Protein 2HJM (pdb70)

Nearest PDB structures (foldseek):
  2hjm-assembly1_A  TM=1.011E+00  e=1.562E-11  Pyrococcus furiosus
  2hjm-assembly1_A  TM=1.001E+00  e=8.379E-10  Pyrococcus furiosus
  3f7c-assembly1_A-2  TM=5.769E-01  e=4.003E+00  Marinobacter nauticus VT8
  2hjm-assembly1_A  TM=1.002E+00  e=2.440E-10  Pyrococcus furiosus
  2hjm-assembly1_A  TM=9.960E-01  e=2.999E-10  Pyrococcus furiosus

B-factor: mean 62.64, std 12.02, range [36.22, 108.49]

Solvent-accessible surface area: 16186 Å² total

CATH classification: 1.20.120.460

Structure (mmCIF, N/CA/C/O backbone):
data_2HJM
#
_entry.id   2HJM
#
_cell.length_a   62.680
_cell.length_b   64.240
_cell.length_c   111.650
_cell.angle_alpha   90.00
_cell.angle_beta   90.00
_cell.angle_gamma   90.00
#
_symmetry.space_group_name_H-M   'P 21 21 21'
#
loop_
_entity.id
_entity.type
_entity.pdbx_description
1 polymer 'Hypothetical protein PF1176'
2 water water
#
loop_
_atom_site.group_PDB
_atom_site.id
_atom_site.type_symbol
_atom_site.label_atom_id
_atom_site.label_alt_id
_atom_site.label_comp_id
_atom_site.label_asym_id
_atom_site.label_entity_id
_atom_site.label_seq_id
_atom_site.pdbx_PDB_ins_code
_atom_site.Cartn_x
_atom_site.Cartn_y
_atom_site.Cartn_z
_atom_site.occupancy
_atom_site.B_iso_or_equiv
_atom_site.auth_seq_id
_atom_site.auth_comp_id
_atom_site.auth_asym_id
_atom_site.auth_atom_id
_atom_site.pdbx_PDB_model_num
ATOM 1 N N . HIS A 1 1 ? 5.295 -10.988 -42.311 1.00 85.16 -5 HIS A N 1
ATOM 2 C CA . HIS A 1 1 ? 5.682 -11.341 -40.909 1.00 85.92 -5 HIS A CA 1
ATOM 3 C C . HIS A 1 1 ? 6.039 -10.106 -40.072 1.00 85.98 -5 HIS A C 1
ATOM 4 O O . HIS A 1 1 ? 6.216 -9.000 -40.606 1.00 86.94 -5 HIS A O 1
ATOM 6 N N . HIS A 1 2 ? 6.147 -10.309 -38.758 1.00 84.71 -4 HIS A N 1
ATOM 7 C CA . HIS A 1 2 ? 6.482 -9.244 -37.810 1.00 82.76 -4 HIS A CA 1
ATOM 8 C C . HIS A 1 2 ? 7.015 -9.851 -36.507 1.00 80.24 -4 HIS A C 1
ATOM 9 O O . HIS A 1 2 ? 6.469 -9.614 -35.426 1.00 80.05 -4 HIS A O 1
ATOM 16 N N . HIS A 1 3 ? 8.091 -10.626 -36.623 1.00 77.04 -3 HIS A N 1
ATOM 17 C CA . HIS A 1 3 ? 8.702 -11.302 -35.483 1.00 74.03 -3 HIS A CA 1
ATOM 18 C C . HIS A 1 3 ? 9.432 -10.426 -34.489 1.00 71.41 -3 HIS A C 1
ATOM 19 O O . HIS A 1 3 ? 10.119 -9.478 -34.858 1.00 71.04 -3 HIS A O 1
ATOM 26 N N . HIS A 1 4 ? 9.294 -10.782 -33.218 1.00 69.27 -2 HIS A N 1
ATOM 27 C CA . HIS A 1 4 ? 9.951 -10.077 -32.129 1.00 66.81 -2 HIS A CA 1
ATOM 28 C C . HIS A 1 4 ? 11.214 -10.823 -31.757 1.00 63.81 -2 HIS A C 1
ATOM 29 O O . HIS A 1 4 ? 11.298 -12.037 -31.949 1.00 62.32 -2 HIS A O 1
ATOM 36 N N . HIS A 1 5 ? 12.179 -10.102 -31.192 1.00 61.18 -1 HIS A N 1
ATOM 37 C CA . HIS A 1 5 ? 13.449 -10.706 -30.823 1.00 58.12 -1 HIS A CA 1
ATOM 38 C C . HIS A 1 5 ? 14.050 -10.288 -29.482 1.00 56.65 -1 HIS A C 1
ATOM 39 O O . HIS A 1 5 ? 13.733 -9.233 -28.941 1.00 56.89 -1 HIS A O 1
ATOM 46 N N . HIS A 1 6 ? 14.913 -11.146 -28.950 1.00 55.26 0 HIS A N 1
ATOM 47 C CA . HIS A 1 6 ? 15.589 -10.870 -27.697 1.00 54.45 0 HIS A CA 1
ATOM 48 C C . HIS A 1 6 ? 14.752 -10.338 -26.554 1.00 54.86 0 HIS A C 1
ATOM 49 O O . HIS A 1 6 ? 13.677 -10.851 -26.270 1.00 54.75 0 HIS A O 1
ATOM 55 N N . ASP A 1 8 ? 13.004 -7.776 -26.327 1.00 57.96 2 ASP A N 1
ATOM 56 C CA . ASP A 1 8 ? 11.722 -7.277 -26.785 1.00 59.90 2 ASP A CA 1
ATOM 57 C C . ASP A 1 8 ? 10.682 -8.400 -26.771 1.00 60.23 2 ASP A C 1
ATOM 58 O O . ASP A 1 8 ? 9.590 -8.238 -26.208 1.00 60.40 2 ASP A O 1
ATOM 63 N N . LEU A 1 9 ? 11.026 -9.535 -27.383 1.00 59.23 3 LEU A N 1
ATOM 64 C CA . LEU A 1 9 ? 10.141 -10.695 -27.419 1.00 57.08 3 LEU A CA 1
ATOM 65 C C . LEU A 1 9 ? 9.866 -11.140 -25.990 1.00 56.72 3 LEU A C 1
ATOM 66 O O . LEU A 1 9 ? 8.747 -11.505 -25.657 1.00 57.01 3 LEU A O 1
ATOM 71 N N . VAL A 1 10 ? 10.893 -11.126 -25.147 1.00 56.25 4 VAL A N 1
ATOM 72 C CA . VAL A 1 10 ? 10.711 -11.503 -23.751 1.00 56.36 4 VAL A CA 1
ATOM 73 C C . VAL A 1 10 ? 9.638 -10.568 -23.241 1.00 58.85 4 VAL A C 1
ATOM 74 O O . VAL A 1 10 ? 8.614 -10.991 -22.704 1.00 58.78 4 VAL A O 1
ATOM 78 N N . GLU A 1 11 ? 9.885 -9.280 -23.444 1.00 61.22 5 GLU A N 1
ATOM 79 C CA . GLU A 1 11 ? 8.972 -8.255 -22.987 1.00 62.97 5 GLU A CA 1
ATOM 80 C C . GLU A 1 11 ? 7.555 -8.496 -23.475 1.00 62.44 5 GLU A C 1
ATOM 81 O O . GLU A 1 11 ? 6.607 -8.335 -22.718 1.00 62.63 5 GLU A O 1
ATOM 87 N N . LYS A 1 12 ? 7.398 -8.895 -24.728 1.00 62.20 6 LYS A N 1
ATOM 88 C CA . LYS A 1 12 ? 6.060 -9.168 -25.215 1.00 63.14 6 LYS A CA 1
ATOM 89 C C . LYS A 1 12 ? 5.436 -10.244 -24.342 1.00 62.76 6 LYS A C 1
ATOM 90 O O . LYS A 1 12 ? 4.396 -10.029 -23.735 1.00 62.76 6 LYS A O 1
ATOM 96 N N . VAL A 1 13 ? 6.091 -11.394 -24.251 1.00 63.40 7 VAL A N 1
ATOM 97 C CA . VAL A 1 13 ? 5.567 -12.494 -23.454 1.00 63.78 7 VAL A CA 1
ATOM 98 C C . VAL A 1 13 ? 5.097 -12.052 -22.078 1.00 64.11 7 VAL A C 1
ATOM 99 O O . VAL A 1 13 ? 3.999 -12.404 -21.668 1.00 64.43 7 VAL A O 1
ATOM 103 N N . LYS A 1 14 ? 5.905 -11.281 -21.361 1.00 64.79 8 LYS A N 1
ATOM 104 C CA . LYS A 1 14 ? 5.483 -10.823 -20.038 1.00 65.61 8 LYS A CA 1
ATOM 105 C C . LYS A 1 14 ? 4.181 -10.047 -20.171 1.00 66.20 8 LYS A C 1
ATOM 106 O O . LYS A 1 14 ? 3.226 -10.272 -19.427 1.00 66.10 8 LYS A O 1
ATOM 112 N N . GLU A 1 15 ? 4.146 -9.127 -21.125 1.00 66.20 9 GLU A N 1
ATOM 113 C CA . GLU A 1 15 ? 2.953 -8.338 -21.337 1.00 67.01 9 GLU A CA 1
ATOM 114 C C . GLU A 1 15 ? 1.770 -9.277 -21.473 1.00 66.21 9 GLU A C 1
ATOM 115 O O . GLU A 1 15 ? 0.835 -9.213 -20.686 1.00 65.67 9 GLU A O 1
ATOM 121 N N . LEU A 1 16 ? 1.822 -10.160 -22.463 1.00 65.95 10 LEU A N 1
ATOM 122 C CA . LEU A 1 16 ? 0.736 -11.109 -22.693 1.00 66.73 10 LEU A CA 1
ATOM 123 C C . LEU A 1 16 ? 0.238 -11.766 -21.403 1.00 67.15 10 LEU A C 1
ATOM 124 O O . LEU A 1 16 ? -0.964 -11.985 -21.235 1.00 65.79 10 LEU A O 1
ATOM 129 N N . CYS A 1 17 ? 1.166 -12.084 -20.503 1.00 67.92 11 CYS A N 1
ATOM 130 C CA . CYS A 1 17 ? 0.819 -12.709 -19.229 1.00 68.85 11 CYS A CA 1
ATOM 131 C C . CYS A 1 17 ? -0.063 -11.769 -18.428 1.00 69.45 11 CYS A C 1
ATOM 132 O O . CYS A 1 17 ? -0.967 -12.204 -17.716 1.00 70.08 11 CYS A O 1
ATOM 135 N N . LEU A 1 18 ? 0.212 -10.474 -18.544 1.00 69.46 12 LEU A N 1
ATOM 136 C CA . LEU A 1 18 ? -0.574 -9.469 -17.847 1.00 68.64 12 LEU A CA 1
ATOM 137 C C . LEU A 1 18 ? -1.956 -9.431 -18.475 1.00 69.03 12 LEU A C 1
ATOM 138 O O . LEU A 1 18 ? -2.965 -9.504 -17.777 1.00 68.42 12 LEU A O 1
ATOM 143 N N . GLU A 1 19 ? -1.991 -9.324 -19.800 1.00 69.59 13 GLU A N 1
ATOM 144 C CA . GLU A 1 19 ? -3.249 -9.291 -20.535 1.00 70.40 13 GLU A CA 1
ATOM 145 C C . GLU A 1 19 ? -4.080 -10.544 -20.237 1.00 71.28 13 GLU A C 1
ATOM 146 O O . GLU A 1 19 ? -5.207 -10.677 -20.717 1.00 72.39 13 GLU A O 1
ATOM 148 N N . LEU A 1 20 ? -3.523 -11.462 -19.449 1.00 71.07 14 LEU A N 1
ATOM 149 C CA . LEU A 1 20 ? -4.226 -12.690 -19.093 1.00 70.61 14 LEU A CA 1
ATOM 150 C C . LEU A 1 20 ? -4.463 -12.821 -17.593 1.00 70.89 14 LEU A C 1
ATOM 151 O O . LEU A 1 20 ? -4.995 -13.835 -17.133 1.00 71.29 14 LEU A O 1
ATOM 156 N N . GLU A 1 21 ? -4.064 -11.799 -16.840 1.00 70.60 15 GLU A N 1
ATOM 157 C CA . GLU A 1 21 ? -4.212 -11.783 -15.386 1.00 70.35 15 GLU A CA 1
ATOM 158 C C . GLU A 1 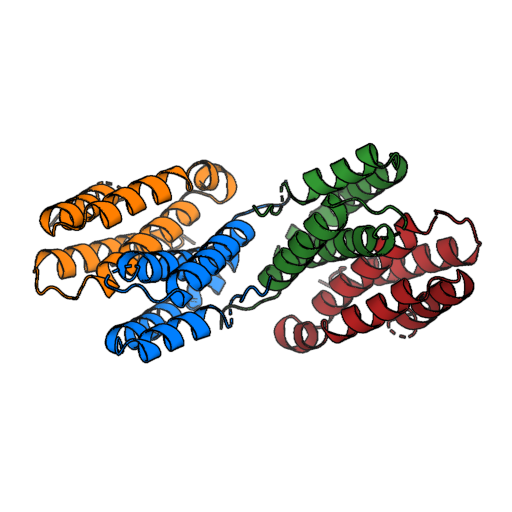21 ? -3.031 -12.480 -14.739 1.00 70.19 15 GLU A C 1
ATOM 159 O O . GLU A 1 21 ? -2.666 -12.165 -13.614 1.00 71.60 15 GLU A O 1
ATOM 161 N N . GLU A 1 22 ? -2.435 -13.424 -15.459 1.00 70.28 16 GLU A N 1
ATOM 162 C CA . GLU A 1 22 ? -1.282 -14.166 -14.957 1.00 69.78 16 GLU A CA 1
ATOM 163 C C . GLU A 1 22 ? -0.159 -13.198 -14.661 1.00 69.23 16 GLU A C 1
ATOM 164 O O . GLU A 1 22 ? 0.595 -12.817 -15.557 1.00 68.73 16 GLU A O 1
ATOM 170 N N . GLU A 1 23 ? -0.063 -12.815 -13.389 1.00 69.53 17 GLU A N 1
ATOM 171 C CA . GLU A 1 23 ? 0.935 -11.868 -12.909 1.00 68.88 17 GLU A CA 1
ATOM 172 C C . GLU A 1 23 ? 2.164 -12.546 -12.313 1.00 68.50 17 GLU A C 1
ATOM 173 O O . GLU A 1 23 ? 3.303 -12.251 -12.702 1.00 68.35 17 GLU A O 1
ATOM 175 N N . ASN A 1 24 ? 1.934 -13.444 -11.360 1.00 67.80 18 ASN A N 1
ATOM 176 C CA . ASN A 1 24 ? 3.037 -14.145 -10.722 1.00 67.22 18 ASN A CA 1
ATOM 177 C C . ASN A 1 24 ? 3.899 -14.809 -11.803 1.00 66.58 18 ASN A C 1
ATOM 178 O O . ASN A 1 24 ? 5.098 -15.042 -11.615 1.00 66.54 18 ASN A O 1
ATOM 180 N N . LEU A 1 25 ? 3.272 -15.090 -12.941 1.00 65.33 19 LEU A N 1
ATOM 181 C CA . LEU A 1 25 ? 3.948 -15.715 -14.067 1.00 64.02 19 LEU A CA 1
ATOM 182 C C . LEU A 1 25 ? 4.864 -14.698 -14.720 1.00 63.99 19 LEU A C 1
ATOM 183 O O . LEU A 1 25 ? 6.036 -14.977 -14.980 1.00 63.87 19 LEU A O 1
ATOM 188 N N . ALA A 1 26 ? 4.313 -13.518 -14.989 1.00 63.81 20 ALA A N 1
ATOM 189 C CA . ALA A 1 26 ? 5.067 -12.427 -15.591 1.00 62.99 20 ALA A CA 1
ATOM 190 C C . ALA A 1 26 ? 6.175 -12.058 -14.612 1.00 63.01 20 ALA A C 1
ATOM 191 O O . ALA A 1 26 ? 7.285 -11.708 -15.014 1.00 63.30 20 ALA A O 1
ATOM 193 N N . LYS A 1 27 ? 5.868 -12.152 -13.321 1.00 62.64 21 LYS A N 1
ATOM 194 C CA . LYS A 1 27 ? 6.847 -11.851 -12.280 1.00 63.04 21 LYS A CA 1
ATOM 195 C C . LYS A 1 27 ? 7.942 -12.926 -12.281 1.00 62.46 21 LYS A C 1
ATOM 196 O O . LYS A 1 27 ? 9.114 -12.632 -12.031 1.00 62.11 21 LYS A O 1
ATOM 198 N N . ALA A 1 28 ? 7.536 -14.167 -12.567 1.00 61.78 22 ALA A N 1
ATOM 199 C CA . ALA A 1 28 ? 8.433 -15.326 -12.628 1.00 60.66 22 ALA A CA 1
ATOM 200 C C . ALA A 1 28 ? 9.468 -15.180 -13.745 1.00 60.24 22 ALA A C 1
ATOM 201 O O . ALA A 1 28 ? 10.652 -15.468 -13.550 1.00 59.54 22 ALA A O 1
ATOM 203 N N . ILE A 1 29 ? 9.016 -14.747 -14.919 1.00 58.85 23 ILE A N 1
ATOM 204 C CA . ILE A 1 29 ? 9.924 -14.538 -16.039 1.00 57.66 23 ILE A CA 1
ATOM 205 C C . ILE A 1 29 ? 11.074 -13.642 -15.592 1.00 57.27 23 ILE A C 1
ATOM 206 O O . ILE A 1 29 ? 12.239 -14.023 -15.681 1.00 56.82 23 ILE A O 1
ATOM 211 N N . GLU A 1 30 ? 10.742 -12.451 -15.105 1.00 57.79 24 GLU A N 1
ATOM 212 C CA . GLU A 1 30 ? 11.767 -11.518 -14.647 1.00 58.62 24 GLU A CA 1
ATOM 213 C C . GLU A 1 30 ? 12.715 -12.252 -13.710 1.00 57.47 24 GLU A C 1
ATOM 214 O O . GLU A 1 30 ? 13.941 -12.194 -13.872 1.00 55.82 24 GLU A O 1
ATOM 220 N N . ARG A 1 31 ? 12.146 -12.960 -12.739 1.00 55.99 25 ARG A N 1
ATOM 221 C CA . ARG A 1 31 ? 12.978 -13.701 -11.809 1.00 56.23 25 ARG A CA 1
ATOM 222 C C . ARG A 1 31 ? 13.917 -14.593 -12.626 1.00 56.62 25 ARG A C 1
ATOM 223 O O . ARG A 1 31 ? 15.111 -14.648 -12.353 1.00 57.24 25 ARG A O 1
ATOM 225 N N . PHE A 1 32 ? 13.389 -15.262 -13.650 1.00 56.08 26 PHE A N 1
ATOM 226 C CA . PHE A 1 32 ? 14.210 -16.140 -14.475 1.00 55.41 26 PHE A CA 1
ATOM 227 C C . PHE A 1 32 ? 15.272 -15.388 -15.305 1.00 55.92 26 PHE A C 1
ATOM 228 O O . PHE A 1 32 ? 16.463 -15.714 -15.248 1.00 54.35 26 PHE A O 1
ATOM 236 N N . ILE A 1 33 ? 14.856 -14.385 -16.072 1.00 57.39 27 ILE A N 1
ATOM 237 C CA . ILE A 1 33 ? 15.823 -13.657 -16.886 1.00 59.60 27 ILE A CA 1
ATOM 238 C C . ILE A 1 33 ? 16.947 -13.078 -16.019 1.00 61.35 27 ILE A C 1
ATOM 239 O O . ILE A 1 33 ? 18.107 -13.083 -16.420 1.00 61.75 27 ILE A O 1
ATOM 241 N N . THR A 1 34 ? 16.608 -12.598 -14.824 1.00 63.18 28 THR A N 1
ATOM 242 C CA . THR A 1 34 ? 17.613 -12.033 -13.923 1.00 63.59 28 THR A CA 1
ATOM 243 C C . THR A 1 34 ? 18.592 -13.101 -13.433 1.00 64.15 28 THR A C 1
ATOM 244 O O . THR A 1 34 ? 19.798 -12.990 -13.645 1.00 65.06 28 THR A O 1
ATOM 246 N N . LEU A 1 35 ? 18.083 -14.144 -12.791 1.00 64.71 29 LEU A N 1
ATOM 247 C CA . LEU A 1 35 ? 18.957 -15.198 -12.283 1.00 65.41 29 LEU A CA 1
ATOM 248 C C . LEU A 1 35 ? 19.690 -15.970 -13.381 1.00 65.77 29 LEU A C 1
ATOM 249 O O . LEU A 1 35 ? 20.119 -17.096 -13.160 1.00 67.73 29 LEU A O 1
ATOM 251 N N . THR A 1 36 ? 19.842 -15.371 -14.558 1.00 66.09 30 THR A N 1
ATOM 252 C CA . THR A 1 36 ? 20.514 -16.039 -15.670 1.00 66.07 30 THR A CA 1
ATOM 253 C C . THR A 1 36 ? 21.307 -15.049 -16.512 1.00 67.58 30 THR A C 1
ATOM 254 O O . THR A 1 36 ? 21.486 -15.250 -17.710 1.00 68.28 30 THR A O 1
ATOM 256 N N . HIS A 1 37 ? 21.791 -13.985 -15.876 1.00 69.44 31 HIS A N 1
ATOM 257 C CA . HIS A 1 37 ? 22.537 -12.935 -16.571 1.00 70.78 31 HIS A CA 1
ATOM 258 C C . HIS A 1 37 ? 23.998 -13.274 -16.862 1.00 71.70 31 HIS A C 1
ATOM 259 O O . HIS A 1 37 ? 24.507 -12.977 -17.954 1.00 72.41 31 HIS A O 1
ATOM 261 N N . GLY A 1 38 ? 24.669 -13.886 -15.889 1.00 71.76 32 GLY A N 1
ATOM 262 C CA . GLY A 1 38 ? 26.068 -14.250 -16.063 1.00 70.64 32 GLY A CA 1
ATOM 263 C C . GLY A 1 38 ? 26.323 -15.296 -17.136 1.00 70.06 32 GLY A C 1
ATOM 264 O O . GLY A 1 38 ? 27.388 -15.293 -17.748 1.00 70.55 32 GLY A O 1
ATOM 265 N N . ILE A 1 39 ? 25.348 -16.179 -17.361 1.00 68.71 33 ILE A N 1
ATOM 266 C CA . ILE A 1 39 ? 25.453 -17.245 -18.357 1.00 67.19 33 ILE A CA 1
ATOM 267 C C . ILE A 1 39 ? 26.107 -16.742 -19.636 1.00 65.67 33 ILE A C 1
ATOM 268 O O . ILE A 1 39 ? 27.019 -17.369 -20.177 1.00 64.43 33 ILE A O 1
ATOM 270 N N . GLU A 1 40 ? 25.629 -15.597 -20.101 1.00 64.70 34 GLU A N 1
ATOM 271 C CA . GLU A 1 40 ? 26.124 -14.968 -21.316 1.00 64.53 34 GLU A CA 1
ATOM 272 C C . GLU A 1 40 ? 27.632 -14.795 -21.235 1.00 63.44 34 GLU A C 1
ATOM 273 O O . GLU A 1 40 ? 28.369 -15.057 -22.193 1.00 61.23 34 GLU A O 1
ATOM 279 N N . LYS A 1 41 ? 28.072 -14.349 -20.064 1.00 63.16 35 LYS A N 1
ATOM 280 C CA . LYS A 1 41 ? 29.480 -14.113 -19.788 1.00 62.81 35 LYS A CA 1
ATOM 281 C C . LYS A 1 41 ? 30.293 -15.386 -20.014 1.00 62.41 35 LYS A C 1
ATOM 282 O O . LYS A 1 41 ? 31.257 -15.397 -20.787 1.00 62.38 35 LYS A O 1
ATOM 284 N N . THR A 1 42 ? 29.867 -16.460 -19.355 1.00 61.23 36 THR A N 1
ATOM 285 C CA . THR A 1 42 ? 30.529 -17.753 -19.416 1.00 59.47 36 THR A CA 1
ATOM 286 C C . THR A 1 42 ? 30.272 -18.682 -20.588 1.00 58.41 36 THR A C 1
ATOM 287 O O . THR A 1 42 ? 31.189 -19.359 -21.024 1.00 59.06 36 THR A O 1
ATOM 291 N N . ARG A 1 43 ? 29.041 -18.740 -21.092 1.00 57.39 37 ARG A N 1
ATOM 292 C CA . ARG A 1 43 ? 28.734 -19.646 -22.205 1.00 56.18 37 ARG A CA 1
ATOM 293 C C . ARG A 1 43 ? 28.426 -18.927 -23.501 1.00 55.95 37 ARG A C 1
ATOM 294 O O . ARG A 1 43 ? 28.354 -19.549 -24.567 1.00 55.69 37 ARG A O 1
ATOM 302 N N . GLY A 1 44 ? 28.205 -17.622 -23.407 1.00 54.94 38 GLY A N 1
ATOM 303 C CA . GLY A 1 44 ? 27.884 -16.872 -24.598 1.00 52.35 38 GLY A CA 1
ATOM 304 C C . GLY A 1 44 ? 26.410 -16.525 -24.741 1.00 51.50 38 GLY A C 1
ATOM 305 O O . GLY A 1 44 ? 25.559 -16.832 -23.899 1.00 49.81 38 GLY A O 1
ATOM 306 N N . GLU A 1 45 ? 26.130 -15.890 -25.867 1.00 50.66 39 GLU A N 1
ATOM 307 C CA . GLU A 1 45 ? 24.815 -15.409 -26.229 1.00 49.46 39 GLU A CA 1
ATOM 308 C C . GLU A 1 45 ? 23.815 -16.509 -26.627 1.00 48.44 39 GLU A C 1
ATOM 309 O O . GLU A 1 45 ? 22.708 -16.580 -26.067 1.00 48.17 39 GLU A O 1
ATOM 315 N N . ALA A 1 46 ? 24.196 -17.356 -27.588 1.00 45.87 40 ALA A N 1
ATOM 316 C CA . ALA A 1 46 ? 23.312 -18.426 -28.055 1.00 44.05 40 ALA A CA 1
ATOM 317 C C . ALA A 1 46 ? 22.792 -19.248 -26.885 1.00 43.65 40 ALA A C 1
ATOM 318 O O . ALA A 1 46 ? 21.596 -19.476 -26.759 1.00 44.43 40 ALA A O 1
ATOM 320 N N . PHE A 1 47 ? 23.708 -19.681 -26.032 1.00 42.87 41 PHE A N 1
ATOM 321 C CA . PHE A 1 47 ? 23.390 -20.456 -24.842 1.00 40.69 41 PHE A CA 1
ATOM 322 C C . PHE A 1 47 ? 22.424 -19.679 -23.937 1.00 39.65 41 PHE A C 1
ATOM 323 O O . PHE A 1 47 ? 21.440 -20.220 -23.438 1.00 38.06 41 PHE A O 1
ATOM 331 N N . ALA A 1 48 ? 22.717 -18.402 -23.727 1.00 39.11 42 ALA A N 1
ATOM 332 C CA . ALA A 1 48 ? 21.875 -17.567 -22.885 1.00 38.58 42 ALA A CA 1
ATOM 333 C C . ALA A 1 48 ? 20.484 -17.484 -23.500 1.00 38.67 42 ALA A C 1
ATOM 334 O O . ALA A 1 48 ? 19.467 -17.667 -22.816 1.00 38.15 42 ALA A O 1
ATOM 336 N N . LYS A 1 49 ? 20.449 -17.224 -24.802 1.00 38.42 43 LYS A N 1
ATOM 337 C CA . LYS A 1 49 ? 19.194 -17.118 -25.512 1.00 39.12 43 LYS A CA 1
ATOM 338 C C . LYS A 1 49 ? 18.424 -18.438 -25.578 1.00 40.64 43 LYS A C 1
ATOM 339 O O . LYS A 1 49 ? 17.194 -18.445 -25.531 1.00 41.50 43 LYS A O 1
ATOM 345 N N . ALA A 1 50 ? 19.148 -19.548 -25.683 1.00 40.54 44 ALA A N 1
ATOM 346 C CA . ALA A 1 50 ? 18.535 -20.866 -25.766 1.00 40.38 44 ALA A CA 1
ATOM 347 C C . ALA A 1 50 ? 17.869 -21.253 -24.469 1.00 41.28 44 ALA A C 1
ATOM 348 O O . ALA A 1 50 ? 16.905 -22.016 -24.467 1.00 41.75 44 ALA A O 1
ATOM 350 N N . SER A 1 51 ? 18.378 -20.740 -23.358 1.00 42.21 45 SER A N 1
ATOM 351 C CA . SER A 1 51 ? 17.771 -21.051 -22.072 1.00 44.38 45 SER A CA 1
ATOM 352 C C . SER A 1 51 ? 16.513 -20.203 -21.868 1.00 45.25 45 SER A C 1
ATOM 353 O O . SER A 1 51 ? 15.445 -20.717 -21.537 1.00 45.81 45 SER A O 1
ATOM 356 N N . ILE A 1 52 ? 16.632 -18.903 -22.082 1.00 45.02 46 ILE A N 1
ATOM 357 C CA . ILE A 1 52 ? 15.487 -18.033 -21.904 1.00 45.84 46 ILE A CA 1
ATOM 358 C C . ILE A 1 52 ? 14.367 -18.383 -22.877 1.00 45.88 46 ILE A C 1
ATOM 359 O O . ILE A 1 52 ? 13.212 -18.512 -22.470 1.00 46.11 46 ILE A O 1
ATOM 364 N N . TYR A 1 53 ? 14.707 -18.532 -24.159 1.00 45.79 47 TYR A N 1
ATOM 365 C CA . TYR A 1 53 ? 13.716 -18.844 -25.191 1.00 44.86 47 TYR A CA 1
ATOM 366 C C . TYR A 1 53 ? 13.030 -20.166 -24.931 1.00 45.31 47 TYR A C 1
ATOM 367 O O . TYR A 1 53 ? 11.811 -20.267 -25.057 1.00 45.32 47 TYR A O 1
ATOM 376 N N . GLY A 1 54 ? 13.810 -21.184 -24.575 1.00 44.32 48 GLY A N 1
ATOM 377 C CA . GLY A 1 54 ? 13.213 -22.474 -24.295 1.00 42.78 48 GLY A CA 1
ATOM 378 C C . GLY A 1 54 ? 12.227 -22.308 -23.157 1.00 41.91 48 GLY A C 1
ATOM 379 O O . GLY A 1 54 ? 11.140 -22.895 -23.145 1.00 41.04 48 GLY A O 1
ATOM 380 N N . PHE A 1 55 ? 12.633 -21.484 -22.197 1.00 40.99 49 PHE A N 1
ATOM 381 C CA . PHE A 1 55 ? 11.845 -21.174 -21.020 1.00 40.21 49 PHE A CA 1
ATOM 382 C C . PHE A 1 55 ? 10.529 -20.500 -21.420 1.00 40.37 49 PHE A C 1
ATOM 383 O O . PHE A 1 55 ? 9.464 -20.825 -20.894 1.00 39.51 49 PHE A O 1
ATOM 391 N N . LEU A 1 56 ? 10.596 -19.566 -22.356 1.00 40.55 50 LEU A N 1
ATOM 392 C CA . LEU A 1 56 ? 9.392 -18.893 -22.793 1.00 41.76 50 LEU A CA 1
ATOM 393 C C . LEU A 1 56 ? 8.490 -19.881 -23.517 1.00 43.54 50 LEU A C 1
ATOM 394 O O . LEU A 1 56 ? 7.266 -19.797 -23.412 1.00 43.92 50 LEU A O 1
ATOM 399 N N . GLU A 1 57 ? 9.089 -20.806 -24.267 1.00 46.06 51 GLU A N 1
ATOM 400 C CA . GLU 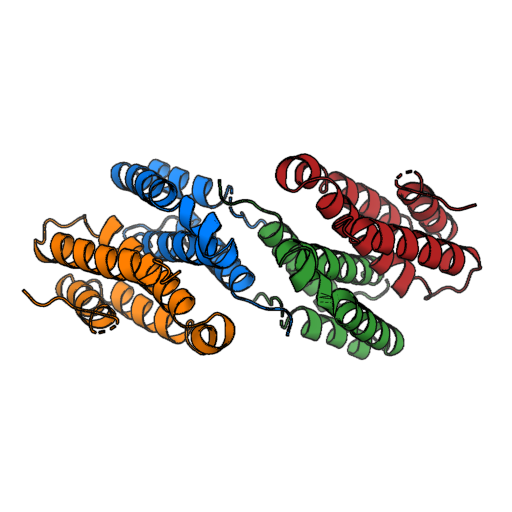A 1 57 ? 8.303 -21.803 -24.996 1.00 48.09 51 GLU A CA 1
ATOM 401 C C . GLU A 1 57 ? 7.502 -22.573 -23.980 1.00 47.44 51 GLU A C 1
ATOM 402 O O . GLU A 1 57 ? 6.290 -22.692 -24.118 1.00 47.27 51 GLU A O 1
ATOM 408 N N . GLY A 1 58 ? 8.192 -23.085 -22.960 1.00 47.20 52 GLY A N 1
ATOM 409 C CA . GLY A 1 58 ? 7.539 -23.827 -21.899 1.00 47.87 52 GLY A CA 1
ATOM 410 C C . GLY A 1 58 ? 6.376 -23.035 -21.321 1.00 49.06 52 GLY A C 1
ATOM 411 O O . GLY A 1 58 ? 5.305 -23.576 -21.094 1.00 51.36 52 GLY A O 1
ATOM 412 N N . ILE A 1 59 ? 6.567 -21.749 -21.070 1.00 48.79 53 ILE A N 1
ATOM 413 C CA . ILE A 1 59 ? 5.477 -20.944 -20.553 1.00 49.11 53 ILE A CA 1
ATOM 414 C C . ILE A 1 59 ? 4.353 -20.853 -21.599 1.00 49.51 53 ILE A C 1
ATOM 415 O O . ILE A 1 59 ? 3.214 -21.256 -21.346 1.00 49.34 53 ILE A O 1
ATOM 420 N N . LEU A 1 60 ? 4.680 -20.340 -22.778 1.00 49.43 54 LEU A N 1
ATOM 421 C CA . LEU A 1 60 ? 3.701 -20.207 -23.840 1.00 50.12 54 LEU A CA 1
ATOM 422 C C . LEU A 1 60 ? 2.961 -21.493 -24.181 1.00 51.13 54 LEU A C 1
ATOM 423 O O . LEU A 1 60 ? 1.810 -21.451 -24.619 1.00 51.31 54 LEU A O 1
ATOM 428 N N . THR A 1 61 ? 3.609 -22.638 -23.988 1.00 52.54 55 THR A N 1
ATOM 429 C CA . THR A 1 61 ? 2.970 -23.908 -24.314 1.00 52.69 55 THR A CA 1
ATOM 430 C C . THR A 1 61 ? 1.962 -24.357 -23.278 1.00 53.95 55 THR A C 1
ATOM 431 O O . THR A 1 61 ? 0.879 -24.817 -23.639 1.00 53.37 55 THR A O 1
ATOM 435 N N . THR A 1 62 ? 2.278 -24.223 -21.995 1.00 55.63 56 THR A N 1
ATOM 436 C CA . THR A 1 62 ? 1.299 -24.670 -21.011 1.00 59.73 56 THR A CA 1
ATOM 437 C C . THR A 1 62 ? 0.098 -23.719 -20.911 1.00 62.87 56 THR A C 1
ATOM 438 O O . THR A 1 62 ? -0.972 -24.117 -20.455 1.00 64.05 56 THR A O 1
ATOM 442 N N . LEU A 1 63 ? 0.264 -22.472 -21.349 1.00 65.92 57 LEU A N 1
ATOM 443 C CA . LEU A 1 63 ? -0.840 -21.509 -21.319 1.00 67.34 57 LEU A CA 1
ATOM 444 C C . LEU A 1 63 ? -1.757 -21.780 -22.495 1.00 68.79 57 LEU A C 1
ATOM 445 O O . LEU A 1 63 ? -2.970 -21.652 -22.373 1.00 68.79 57 LEU A O 1
ATOM 450 N N . LYS A 1 64 ? -1.172 -22.153 -23.633 1.00 70.49 58 LYS A N 1
ATOM 451 C CA . LYS A 1 64 ? -1.956 -22.447 -24.825 1.00 72.94 58 LYS A CA 1
ATOM 452 C C . LYS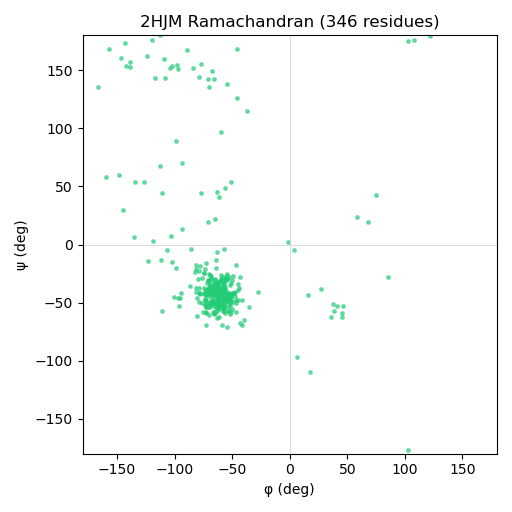 A 1 64 ? -2.855 -23.647 -24.558 1.00 75.65 58 LYS A C 1
ATOM 453 O O . LYS A 1 64 ? -3.633 -24.048 -25.416 1.00 77.19 58 LYS A O 1
ATOM 463 N N . LYS A 1 66 ? -4.507 -23.618 -21.549 1.00 78.68 60 LYS A N 1
ATOM 464 C CA . LYS A 1 66 ? -5.437 -23.035 -20.587 1.00 77.21 60 LYS A CA 1
ATOM 465 C C . LYS A 1 66 ? -6.339 -21.988 -21.254 1.00 76.69 60 LYS A C 1
ATOM 466 O O . LYS A 1 66 ? -7.543 -21.960 -21.020 1.00 76.70 60 LYS A O 1
ATOM 468 N N . TYR A 1 67 ? -5.756 -21.140 -22.095 1.00 75.85 61 TYR A N 1
ATOM 469 C CA . TYR A 1 67 ? -6.513 -20.099 -22.768 1.00 74.95 61 TYR A CA 1
ATOM 470 C C . TYR A 1 67 ? -6.586 -20.352 -24.269 1.00 75.48 61 TYR A C 1
ATOM 471 O O . TYR A 1 67 ? -6.042 -21.339 -24.758 1.00 75.70 61 TYR A O 1
ATOM 480 N N . SER A 1 68 ? -7.259 -19.460 -24.996 1.00 76.25 62 SER A N 1
ATOM 481 C CA . SER A 1 68 ? -7.427 -19.608 -26.445 1.00 76.41 62 SER A CA 1
ATOM 482 C C . SER A 1 68 ? -6.901 -18.423 -27.255 1.00 76.06 62 SER A C 1
ATOM 483 O O . SER A 1 68 ? -6.744 -18.520 -28.477 1.00 76.27 62 SER A O 1
ATOM 485 N N . ASN A 1 69 ? -6.640 -17.315 -26.565 1.00 74.98 63 ASN A N 1
ATOM 486 C CA . ASN A 1 69 ? -6.130 -16.077 -27.164 1.00 73.77 63 ASN A CA 1
ATOM 487 C C . ASN A 1 69 ? -5.132 -16.321 -28.297 1.00 72.21 63 ASN A C 1
ATOM 488 O O . ASN A 1 69 ? -4.047 -16.846 -28.059 1.00 73.11 63 ASN A O 1
ATOM 493 N N . GLU A 1 70 ? -5.486 -15.932 -29.521 1.00 69.59 64 GLU A N 1
ATOM 494 C CA . GLU A 1 70 ? -4.595 -16.132 -30.670 1.00 67.80 64 GLU A CA 1
ATOM 495 C C . GLU A 1 70 ? -3.189 -15.563 -30.428 1.00 67.02 64 GLU A C 1
ATOM 496 O O . GLU A 1 70 ? -2.202 -16.055 -30.991 1.00 66.66 64 GLU A O 1
ATOM 498 N N . LYS A 1 71 ? -3.095 -14.534 -29.590 1.00 65.01 65 LYS A N 1
ATOM 499 C CA . LYS A 1 71 ? -1.803 -13.928 -29.296 1.00 63.34 65 LYS A CA 1
ATOM 500 C C . LYS A 1 71 ? -0.815 -14.985 -28.780 1.00 62.47 65 LYS A C 1
ATOM 501 O O . LYS A 1 71 ? 0.395 -14.871 -28.997 1.00 63.25 65 LYS A O 1
ATOM 503 N N . ILE A 1 72 ? -1.328 -16.017 -28.112 1.00 59.73 66 ILE A N 1
ATOM 504 C CA . ILE A 1 72 ? -0.470 -17.071 -27.581 1.00 57.89 66 ILE A CA 1
ATOM 505 C C . ILE A 1 72 ? 0.272 -17.832 -28.683 1.00 57.67 66 ILE A C 1
ATOM 506 O O . ILE A 1 72 ? 1.500 -17.905 -28.678 1.00 57.56 66 ILE A O 1
ATOM 511 N N . GLU A 1 73 ? -0.466 -18.403 -29.628 1.00 56.76 67 GLU A N 1
ATOM 512 C CA . GLU A 1 73 ? 0.168 -19.155 -30.702 1.00 55.84 67 GLU A CA 1
ATOM 513 C C . GLU A 1 73 ? 1.064 -18.237 -31.510 1.00 55.61 67 GLU A C 1
ATOM 514 O O . GLU A 1 73 ? 2.202 -18.579 -31.818 1.00 55.79 67 GLU A O 1
ATOM 516 N N . THR A 1 74 ? 0.542 -17.067 -31.863 1.00 56.08 68 THR A N 1
ATOM 517 C CA . THR A 1 74 ? 1.319 -16.110 -32.638 1.00 56.16 68 THR A CA 1
ATOM 518 C C . THR A 1 74 ? 2.649 -15.895 -31.915 1.00 55.45 68 THR A C 1
ATOM 519 O O . THR A 1 74 ? 3.721 -15.961 -32.519 1.00 55.03 68 THR A O 1
ATOM 521 N N . LEU A 1 75 ? 2.570 -15.673 -30.609 1.00 54.58 69 LEU A N 1
ATOM 522 C CA . LEU A 1 75 ? 3.761 -15.444 -29.809 1.00 54.94 69 LEU A CA 1
ATOM 523 C C . LEU A 1 75 ? 4.625 -16.705 -29.680 1.00 55.34 69 LEU A C 1
ATOM 524 O O . LEU A 1 75 ? 5.850 -16.639 -29.750 1.00 56.50 69 LEU A O 1
ATOM 529 N N . LEU A 1 76 ? 3.983 -17.852 -29.494 1.00 54.94 70 LEU A N 1
ATOM 530 C CA . LEU A 1 76 ? 4.697 -19.108 -29.378 1.00 53.59 70 LEU A CA 1
ATOM 531 C C . LEU A 1 76 ? 5.521 -19.359 -30.626 1.00 52.77 70 LEU A C 1
ATOM 532 O O . LEU A 1 76 ? 6.676 -19.760 -30.542 1.00 53.04 70 LEU A O 1
ATOM 537 N N . ASN A 1 77 ? 4.928 -19.126 -31.788 1.00 51.97 71 ASN A N 1
ATOM 538 C CA . ASN A 1 77 ? 5.642 -19.314 -33.043 1.00 50.61 71 ASN A CA 1
ATOM 539 C C . ASN A 1 77 ? 6.970 -18.534 -33.078 1.00 49.54 71 ASN A C 1
ATOM 540 O O . ASN A 1 77 ? 8.004 -19.086 -33.443 1.00 49.02 71 ASN A O 1
ATOM 542 N N . GLU A 1 78 ? 6.931 -17.259 -32.690 1.00 49.02 72 GLU A N 1
ATOM 543 C CA . GLU A 1 78 ? 8.121 -16.393 -32.669 1.00 49.65 72 GLU A CA 1
ATOM 544 C C . GLU A 1 78 ? 9.257 -16.924 -31.757 1.00 48.65 72 GLU A C 1
ATOM 545 O O . GLU A 1 78 ? 10.423 -17.026 -32.174 1.00 45.56 72 GLU A O 1
ATOM 551 N N . VAL A 1 79 ? 8.918 -17.252 -30.513 1.00 47.55 73 VAL A N 1
ATOM 552 C CA . VAL A 1 79 ? 9.913 -17.785 -29.608 1.00 47.25 73 VAL A CA 1
ATOM 553 C C . VAL A 1 79 ? 10.513 -19.025 -30.257 1.00 48.05 73 VAL A C 1
ATOM 554 O O . VAL A 1 79 ? 11.727 -19.206 -30.271 1.00 48.32 73 VAL A O 1
ATOM 558 N N . LYS A 1 80 ? 9.657 -19.879 -30.806 1.00 48.94 74 LYS A N 1
ATOM 559 C CA . LYS A 1 80 ? 10.123 -21.089 -31.484 1.00 48.89 74 LYS A CA 1
ATOM 560 C C . LYS A 1 80 ? 11.073 -20.673 -32.627 1.00 48.78 74 LYS A C 1
ATOM 561 O O . LYS A 1 80 ? 12.192 -21.192 -32.757 1.00 48.61 74 LYS A O 1
ATOM 563 N N . THR A 1 81 ? 10.627 -19.714 -33.431 1.00 47.79 75 THR A N 1
ATOM 564 C CA . THR A 1 81 ? 11.414 -19.205 -34.547 1.00 47.33 75 THR A CA 1
ATOM 565 C C . THR A 1 81 ? 12.777 -18.675 -34.097 1.00 46.99 75 THR A C 1
ATOM 566 O O . THR A 1 81 ? 13.804 -18.927 -34.754 1.00 45.31 75 THR A O 1
ATOM 570 N N . ALA A 1 82 ? 12.771 -17.942 -32.980 1.00 46.22 76 ALA A N 1
ATOM 571 C CA . ALA A 1 82 ? 13.986 -17.352 -32.413 1.00 44.34 76 ALA A CA 1
ATOM 572 C C . ALA A 1 82 ? 14.938 -18.420 -31.889 1.00 44.93 76 ALA A C 1
ATOM 573 O O . ALA A 1 82 ? 16.160 -18.282 -31.985 1.00 43.21 76 ALA A O 1
ATOM 575 N N . ARG A 1 83 ? 14.369 -19.485 -31.329 1.00 46.30 77 ARG A N 1
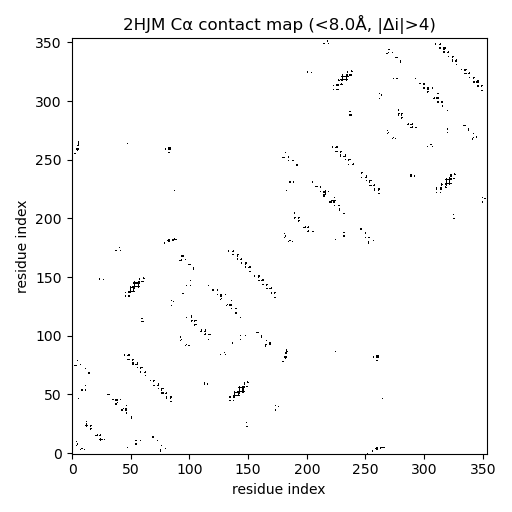ATOM 576 C CA . ARG A 1 83 ? 15.165 -20.571 -30.788 1.00 46.76 77 ARG A CA 1
ATOM 577 C C . ARG A 1 83 ? 15.941 -21.175 -31.914 1.00 46.78 77 ARG A C 1
ATOM 578 O O . ARG A 1 83 ? 17.165 -21.316 -31.857 1.00 44.90 77 ARG A O 1
ATOM 586 N N . GLU A 1 84 ? 15.202 -21.515 -32.957 1.00 48.07 78 GLU A N 1
ATOM 587 C CA . GLU A 1 84 ? 15.784 -22.119 -34.137 1.00 49.35 78 GLU A CA 1
ATOM 588 C C . GLU A 1 84 ? 16.906 -21.305 -34.757 1.00 47.76 78 GLU A C 1
ATOM 589 O O . GLU A 1 84 ? 17.937 -21.859 -35.111 1.00 47.46 78 GLU A O 1
ATOM 595 N N . GLU A 1 85 ? 16.723 -19.997 -34.890 1.00 46.46 79 GLU A N 1
ATOM 596 C CA . GLU A 1 85 ? 17.788 -19.188 -35.460 1.00 45.73 79 GLU A CA 1
ATOM 597 C C . GLU A 1 85 ? 19.001 -19.223 -34.543 1.00 45.19 79 GLU A C 1
ATOM 598 O O . GLU A 1 85 ? 20.138 -19.360 -34.992 1.00 42.63 79 GLU A O 1
ATOM 604 N N . THR A 1 86 ? 18.739 -19.106 -33.248 1.00 46.57 80 THR A N 1
ATOM 605 C CA . THR A 1 86 ? 19.784 -19.113 -32.243 1.00 48.71 80 THR A CA 1
ATOM 606 C C . THR A 1 86 ? 20.612 -20.379 -32.271 1.00 49.76 80 THR A C 1
ATOM 607 O O . THR A 1 86 ? 21.834 -20.331 -32.157 1.00 50.83 80 THR A O 1
ATOM 611 N N . GLU A 1 87 ? 19.961 -21.519 -32.436 1.00 51.30 81 GLU A N 1
ATOM 612 C CA . GLU A 1 87 ? 20.712 -22.760 -32.438 1.00 52.01 81 GLU A CA 1
ATOM 613 C C . GLU A 1 87 ? 21.387 -23.101 -33.762 1.00 51.02 81 GLU A C 1
ATOM 614 O O . GLU A 1 87 ? 22.307 -23.906 -33.795 1.00 52.23 81 GLU A O 1
ATOM 620 N N . ALA A 1 88 ? 20.968 -22.476 -34.849 1.00 50.47 82 ALA A N 1
ATOM 621 C CA . ALA A 1 88 ? 21.589 -22.753 -36.137 1.00 51.25 82 ALA A CA 1
ATOM 622 C C . ALA A 1 88 ? 23.043 -22.266 -36.206 1.00 52.19 82 ALA A C 1
ATOM 623 O O . ALA A 1 88 ? 23.410 -21.297 -35.566 1.00 52.65 82 ALA A O 1
ATOM 625 N N . LEU A 1 89 ? 23.874 -22.957 -36.975 1.00 54.29 83 LEU A N 1
ATOM 626 C CA . LEU A 1 89 ? 25.272 -22.575 -37.132 1.00 56.86 83 LEU A CA 1
ATOM 627 C C . LEU A 1 89 ? 25.535 -22.278 -38.605 1.00 59.55 83 LEU A C 1
ATOM 628 O O . LEU A 1 89 ? 24.661 -22.477 -39.454 1.00 60.18 83 LEU A O 1
ATOM 633 N N . LEU A 1 90 ? 26.749 -21.830 -38.910 1.00 61.94 84 LEU A N 1
ATOM 634 C CA . LEU A 1 90 ? 27.123 -21.513 -40.279 1.00 64.09 84 LEU A CA 1
ATOM 635 C C . LEU A 1 90 ? 28.155 -22.491 -40.860 1.00 67.07 84 LEU A C 1
ATOM 636 O O . LEU A 1 90 ? 29.122 -22.074 -41.496 1.00 68.39 84 LEU A O 1
ATOM 641 N N . ARG A 1 91 ? 27.954 -23.790 -40.644 1.00 69.90 85 ARG A N 1
ATOM 642 C CA . ARG A 1 91 ? 28.869 -24.814 -41.161 1.00 71.27 85 ARG A CA 1
ATOM 643 C C . ARG A 1 91 ? 28.301 -26.243 -41.032 1.00 72.57 85 ARG A C 1
ATOM 644 O O . ARG A 1 91 ? 28.822 -27.019 -40.194 1.00 73.46 85 ARG A O 1
ATOM 646 N N . HIS B 1 1 ? 19.753 -38.371 -0.305 1.00 78.65 -5 HIS B N 1
ATOM 647 C CA . HIS B 1 1 ? 18.668 -37.970 -1.249 1.00 78.50 -5 HIS B CA 1
ATOM 648 C C . HIS B 1 1 ? 19.155 -37.993 -2.703 1.00 78.27 -5 HIS B C 1
ATOM 649 O O . HIS B 1 1 ? 20.164 -37.362 -3.041 1.00 77.94 -5 HIS B O 1
ATOM 651 N N . HIS B 1 2 ? 18.441 -38.737 -3.549 1.00 77.17 -4 HIS B N 1
ATOM 652 C CA . HIS B 1 2 ? 18.767 -38.838 -4.971 1.00 75.63 -4 HIS B CA 1
ATOM 653 C C . HIS B 1 2 ? 17.697 -38.077 -5.737 1.00 75.17 -4 HIS B C 1
ATOM 654 O O . HIS B 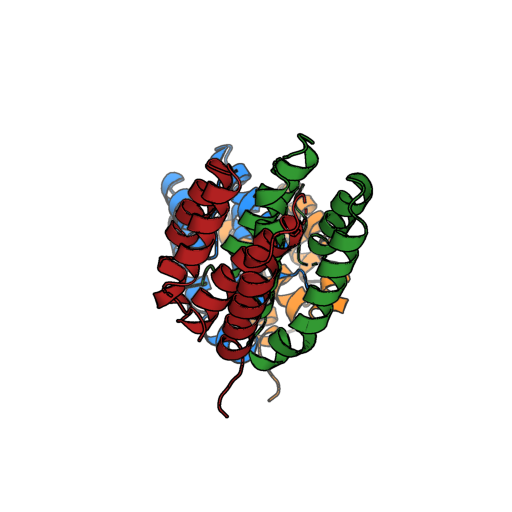1 2 ? 16.524 -38.100 -5.353 1.00 75.23 -4 HIS B O 1
ATOM 656 N N . HIS B 1 3 ? 18.107 -37.399 -6.809 1.00 74.26 -3 HIS B N 1
ATOM 657 C CA . HIS B 1 3 ? 17.189 -36.608 -7.635 1.00 72.72 -3 HIS B CA 1
ATOM 658 C C . HIS B 1 3 ? 17.245 -37.044 -9.103 1.00 71.57 -3 HIS B C 1
ATOM 659 O O . HIS B 1 3 ? 18.194 -37.710 -9.519 1.00 72.38 -3 HIS B O 1
ATOM 661 N N . HIS B 1 4 ? 16.226 -36.665 -9.876 1.00 69.88 -2 HIS B N 1
ATOM 662 C CA . HIS B 1 4 ? 16.136 -37.005 -11.300 1.00 67.72 -2 HIS B CA 1
ATOM 663 C C . HIS B 1 4 ? 17.007 -36.112 -12.176 1.00 65.23 -2 HIS B C 1
ATOM 664 O O . HIS B 1 4 ? 17.135 -34.919 -11.922 1.00 64.51 -2 HIS B O 1
ATOM 671 N N . HIS B 1 5 ? 17.571 -36.696 -13.227 1.00 63.01 -1 HIS B N 1
ATOM 672 C CA . HIS B 1 5 ? 18.435 -35.977 -14.149 1.00 61.32 -1 HIS B CA 1
ATOM 673 C C . HIS B 1 5 ? 18.151 -36.369 -15.602 1.00 60.98 -1 HIS B C 1
ATOM 674 O O . HIS B 1 5 ? 17.676 -37.466 -15.883 1.00 61.19 -1 HIS B O 1
ATOM 681 N N . HIS B 1 6 ? 18.434 -35.453 -16.522 1.00 60.88 0 HIS B N 1
ATOM 682 C CA . HIS B 1 6 ? 18.235 -35.712 -17.938 1.00 59.88 0 HIS B CA 1
ATOM 683 C C . HIS B 1 6 ? 16.924 -36.346 -18.364 1.00 59.60 0 HIS B C 1
ATOM 684 O O . HIS B 1 6 ? 15.845 -35.865 -18.014 1.00 59.35 0 HIS B O 1
ATOM 690 N N . ASP B 1 8 ? 15.296 -38.985 -17.464 1.00 58.88 2 ASP B N 1
ATOM 691 C CA . ASP B 1 8 ? 14.385 -39.303 -16.379 1.00 60.17 2 ASP B CA 1
ATOM 692 C C . ASP B 1 8 ? 13.652 -38.058 -15.906 1.00 60.53 2 ASP B C 1
ATOM 693 O O . ASP B 1 8 ? 12.460 -38.107 -15.587 1.00 61.61 2 ASP B O 1
ATOM 698 N N . LEU B 1 9 ? 14.363 -36.935 -15.864 1.00 59.56 3 LEU B N 1
ATOM 699 C CA . LEU B 1 9 ? 13.748 -35.704 -15.431 1.00 57.67 3 LEU B CA 1
ATOM 700 C C . LEU B 1 9 ? 12.683 -35.360 -16.458 1.00 57.30 3 LEU B C 1
ATOM 701 O O . LEU B 1 9 ? 11.584 -34.936 -16.104 1.00 56.55 3 LEU B O 1
ATOM 706 N N . VAL B 1 10 ? 12.999 -35.566 -17.733 1.00 57.25 4 VAL B N 1
ATOM 707 C CA . VAL B 1 10 ? 12.031 -35.281 -18.788 1.00 58.02 4 VAL B CA 1
ATOM 708 C C . VAL B 1 10 ? 10.795 -36.148 -18.568 1.00 59.40 4 VAL B C 1
ATOM 709 O O . VAL B 1 10 ? 9.660 -35.692 -18.730 1.00 60.48 4 VAL B O 1
ATOM 713 N N . GLU B 1 11 ? 11.018 -37.399 -18.180 1.00 60.55 5 GLU B N 1
ATOM 714 C CA . GLU B 1 11 ? 9.913 -38.313 -17.953 1.00 60.37 5 GLU B CA 1
ATOM 715 C C . GLU B 1 11 ? 9.107 -37.969 -16.717 1.00 59.26 5 GLU B C 1
ATOM 716 O O . GLU B 1 11 ? 7.895 -37.803 -16.800 1.00 59.45 5 GLU B O 1
ATOM 722 N N . LYS B 1 12 ? 9.762 -37.844 -15.574 1.00 57.30 6 LYS B N 1
ATOM 723 C CA . LYS B 1 12 ? 9.029 -37.496 -14.372 1.00 57.37 6 LYS B CA 1
ATOM 724 C C . LYS B 1 12 ? 8.082 -36.308 -14.622 1.00 57.72 6 LYS B C 1
ATOM 725 O O . LYS B 1 12 ? 6.949 -36.303 -14.145 1.00 58.47 6 LYS B O 1
ATOM 727 N N . VAL B 1 13 ? 8.542 -35.308 -15.374 1.00 58.34 7 VAL B N 1
ATOM 728 C CA . VAL B 1 13 ? 7.725 -34.125 -15.679 1.00 57.84 7 VAL B CA 1
ATOM 729 C C . VAL B 1 13 ? 6.625 -34.465 -16.672 1.00 57.97 7 VAL B C 1
ATOM 730 O O . VAL B 1 13 ? 5.487 -34.039 -16.522 1.00 57.26 7 VAL B O 1
ATOM 734 N N . LYS B 1 14 ? 6.978 -35.225 -17.697 1.00 58.83 8 LYS B N 1
ATOM 735 C CA . LYS B 1 14 ? 6.011 -35.610 -18.705 1.00 61.39 8 LYS B CA 1
ATOM 736 C C . LYS B 1 14 ? 4.940 -36.428 -18.007 1.00 62.84 8 LYS B C 1
ATOM 737 O O . LYS B 1 14 ? 3.769 -36.394 -18.366 1.00 62.88 8 LYS B O 1
ATOM 743 N N . GLU B 1 15 ? 5.367 -37.150 -16.983 1.00 64.93 9 GLU B N 1
ATOM 744 C CA . GLU B 1 15 ? 4.486 -38.003 -16.199 1.00 66.89 9 GLU B CA 1
ATOM 745 C C . GLU B 1 15 ? 3.535 -37.183 -15.348 1.00 66.36 9 GLU B C 1
ATOM 746 O O . GLU B 1 15 ? 2.349 -37.478 -15.272 1.00 66.63 9 GLU B O 1
ATOM 752 N N . LEU B 1 16 ? 4.067 -36.153 -14.703 1.00 66.32 10 LEU B N 1
ATOM 753 C CA . LEU B 1 16 ? 3.266 -35.280 -13.854 1.00 66.68 10 LEU B CA 1
ATOM 754 C C . LEU B 1 16 ? 2.150 -34.598 -14.658 1.00 66.65 10 LEU B C 1
ATOM 755 O O . LEU B 1 16 ? 1.076 -34.311 -14.131 1.00 65.91 10 LEU B O 1
ATOM 760 N N . CYS B 1 17 ? 2.410 -34.347 -15.936 1.00 66.44 11 CYS B N 1
ATOM 761 C CA . CYS B 1 17 ? 1.429 -33.714 -16.796 1.00 66.81 11 CYS B CA 1
ATOM 762 C C . CYS B 1 17 ? 0.254 -34.639 -16.992 1.00 67.27 11 CYS B C 1
ATOM 763 O O . CYS B 1 17 ? -0.904 -34.211 -16.952 1.00 67.71 11 CYS B O 1
ATOM 766 N N . LEU B 1 18 ? 0.560 -35.913 -17.212 1.00 67.20 12 LEU B N 1
ATOM 767 C CA . LEU B 1 18 ? -0.471 -36.918 -17.409 1.00 66.27 12 LEU B CA 1
ATOM 768 C C . LEU B 1 18 ? -1.304 -37.029 -16.149 1.00 67.19 12 LEU B C 1
ATOM 769 O O . LEU B 1 18 ? -2.526 -37.016 -16.217 1.00 69.03 12 LEU B O 1
ATOM 774 N N . GLU B 1 19 ? -0.647 -37.121 -14.997 1.00 68.00 13 GLU B N 1
ATOM 775 C CA . GLU B 1 19 ? -1.359 -37.215 -13.724 1.00 68.82 13 GLU B CA 1
ATOM 776 C C . GLU B 1 19 ? -2.041 -35.887 -13.359 1.00 69.75 13 GLU B C 1
ATOM 777 O O . GLU B 1 19 ? -2.364 -35.643 -12.200 1.00 70.40 13 GLU B O 1
ATOM 779 N N . LEU B 1 20 ? -2.243 -35.031 -14.355 1.00 70.51 14 LEU B N 1
ATOM 780 C CA . LEU B 1 20 ? -2.902 -33.746 -14.158 1.00 71.25 14 LEU B CA 1
ATOM 781 C C . LEU B 1 20 ? -3.896 -33.556 -15.288 1.00 71.18 14 LEU B C 1
ATOM 782 O O . LEU B 1 20 ? -4.498 -32.498 -15.432 1.00 70.49 14 LEU B O 1
ATOM 787 N N . GLU B 1 21 ? -4.055 -34.599 -16.091 1.00 71.96 15 GLU B N 1
ATOM 788 C CA . GLU B 1 21 ? -4.980 -34.586 -17.218 1.00 73.34 15 GLU B CA 1
ATOM 789 C C . GLU B 1 21 ? -4.577 -33.636 -18.350 1.00 73.86 15 GLU B C 1
ATOM 790 O O . GLU B 1 21 ? -5.406 -33.257 -19.185 1.00 74.54 15 GLU B O 1
ATOM 792 N N . GLU B 1 22 ? -3.308 -33.247 -18.392 1.00 73.60 16 GLU B N 1
ATOM 793 C CA . GLU B 1 22 ? -2.859 -32.375 -19.463 1.00 72.36 16 GLU B CA 1
ATOM 794 C C . GLU B 1 22 ? -1.887 -33.123 -20.351 1.00 71.12 16 GLU B C 1
ATOM 795 O O . GLU B 1 22 ? -0.697 -32.812 -20.406 1.00 71.07 16 GLU B O 1
ATOM 801 N N . GLU B 1 23 ? -2.423 -34.115 -21.052 1.00 69.96 17 GLU B N 1
ATOM 802 C CA . GLU B 1 23 ? -1.631 -34.958 -21.931 1.00 69.86 17 GLU B CA 1
ATOM 803 C C . GLU B 1 23 ? -1.107 -34.239 -23.149 1.00 68.60 17 GLU B C 1
ATOM 804 O O . GLU B 1 23 ? -0.082 -34.635 -23.704 1.00 67.84 17 GLU B O 1
ATOM 810 N N . ASN B 1 24 ? -1.819 -33.203 -23.585 1.00 67.67 18 ASN B N 1
ATOM 811 C CA . ASN B 1 24 ? -1.368 -32.430 -24.734 1.00 66.74 18 ASN B CA 1
ATOM 812 C C . ASN B 1 24 ? -0.051 -31.800 -24.317 1.00 64.87 18 ASN B C 1
ATOM 813 O O . ASN B 1 24 ? 0.928 -31.788 -25.068 1.00 64.41 18 ASN B O 1
ATOM 818 N N . LEU B 1 25 ? -0.048 -31.274 -23.099 1.00 62.22 19 LEU B N 1
ATOM 819 C CA . LEU B 1 25 ? 1.136 -30.656 -22.549 1.00 60.01 19 LEU B CA 1
ATOM 820 C C . LEU B 1 25 ? 2.222 -31.716 -22.647 1.00 59.74 19 LEU B C 1
ATOM 821 O O . LEU B 1 25 ? 3.325 -31.451 -23.111 1.00 60.17 19 LEU B O 1
ATOM 826 N N . ALA B 1 26 ? 1.886 -32.933 -22.237 1.00 59.14 20 ALA B N 1
ATOM 827 C CA . ALA B 1 26 ? 2.825 -34.041 -22.288 1.00 57.52 20 ALA B CA 1
ATOM 828 C C . ALA B 1 26 ? 3.270 -34.345 -23.715 1.00 57.10 20 ALA B C 1
ATOM 829 O O . ALA B 1 26 ? 4.443 -34.619 -23.967 1.00 57.43 20 ALA B O 1
ATOM 831 N N . LYS B 1 27 ? 2.345 -34.304 -24.663 1.00 56.65 21 LYS B N 1
ATOM 832 C CA . LYS B 1 27 ? 2.727 -34.601 -26.036 1.00 56.00 21 LYS B CA 1
ATOM 833 C C . LYS B 1 27 ? 3.704 -33.531 -26.539 1.00 56.68 21 LYS B C 1
ATOM 834 O O . LYS B 1 27 ? 4.585 -33.803 -27.360 1.00 55.29 21 LYS B O 1
ATOM 836 N N . ALA B 1 28 ? 3.549 -32.313 -26.024 1.00 57.62 22 ALA B N 1
ATOM 837 C CA . ALA B 1 28 ? 4.416 -31.204 -26.408 1.00 56.91 22 ALA B CA 1
ATOM 838 C C . ALA B 1 28 ? 5.852 -31.526 -26.007 1.00 56.86 22 ALA B C 1
ATOM 839 O O . ALA B 1 28 ? 6.761 -31.496 -26.837 1.00 57.88 22 ALA B O 1
ATOM 841 N N . ILE B 1 29 ? 6.055 -31.834 -24.731 1.00 55.53 23 ILE B N 1
ATOM 842 C CA . ILE B 1 29 ? 7.382 -32.174 -24.249 1.00 54.80 23 ILE B CA 1
ATOM 843 C C . ILE B 1 29 ? 7.971 -33.200 -25.199 1.00 55.07 23 ILE B C 1
ATOM 844 O O . ILE B 1 29 ? 9.134 -33.133 -25.573 1.00 53.39 23 ILE B O 1
ATOM 849 N N . GLU B 1 30 ? 7.131 -34.139 -25.606 1.00 57.35 24 GLU B N 1
ATOM 850 C CA . GLU B 1 30 ? 7.532 -35.212 -26.506 1.00 59.20 24 GLU B CA 1
ATOM 851 C C . GLU B 1 30 ? 8.063 -34.654 -27.810 1.00 58.13 24 GLU B C 1
ATOM 852 O O . GLU B 1 30 ? 9.153 -34.988 -28.250 1.00 57.21 24 GLU B O 1
ATOM 858 N N . ARG B 1 31 ? 7.277 -33.793 -28.429 1.00 57.97 25 ARG B N 1
ATOM 859 C CA . ARG B 1 31 ? 7.675 -33.217 -29.692 1.00 59.02 25 ARG B CA 1
ATOM 860 C C . ARG B 1 31 ? 8.826 -32.218 -29.540 1.00 58.83 25 ARG B C 1
ATOM 861 O O . ARG B 1 31 ? 9.651 -32.072 -30.445 1.00 58.13 25 ARG B O 1
ATOM 869 N N . PHE B 1 32 ? 8.892 -31.534 -28.398 1.00 58.34 26 PHE B N 1
ATOM 870 C CA . PHE B 1 32 ? 9.963 -30.574 -28.188 1.00 57.19 26 PHE B CA 1
ATOM 871 C C . PHE B 1 32 ? 11.264 -31.355 -28.225 1.00 57.04 26 PHE B C 1
ATOM 872 O O . PHE B 1 32 ? 12.171 -31.049 -28.995 1.00 56.20 26 PHE B O 1
ATOM 880 N N . ILE B 1 33 ? 11.332 -32.386 -27.398 1.00 57.83 27 ILE B N 1
ATOM 881 C CA . ILE B 1 33 ? 12.507 -33.232 -27.322 1.00 58.87 27 ILE B CA 1
ATOM 882 C C . ILE B 1 33 ? 12.898 -33.789 -28.694 1.00 59.97 27 ILE B C 1
ATOM 883 O O . ILE B 1 33 ? 14.076 -33.816 -29.043 1.00 60.68 27 ILE B O 1
ATOM 888 N N . THR B 1 34 ? 11.922 -34.238 -29.474 1.00 60.79 28 THR B N 1
ATOM 889 C CA . THR B 1 34 ? 12.238 -34.765 -30.795 1.00 61.43 28 THR B CA 1
ATOM 890 C C . THR B 1 34 ? 12.991 -33.698 -31.575 1.00 62.44 28 THR B C 1
ATOM 891 O O . THR B 1 34 ? 14.123 -33.908 -31.999 1.00 63.38 28 THR B O 1
ATOM 895 N N . LEU B 1 35 ? 12.355 -32.547 -31.750 1.00 62.53 29 LEU B N 1
ATOM 896 C CA . LEU B 1 35 ? 12.943 -31.444 -32.496 1.00 63.06 29 LEU B CA 1
ATOM 897 C C . LEU B 1 35 ? 14.348 -31.053 -32.020 1.00 63.77 29 LEU B C 1
ATOM 898 O O . LEU B 1 35 ? 15.194 -30.666 -32.825 1.00 63.64 29 LEU B O 1
ATOM 903 N N . THR B 1 36 ? 14.595 -31.161 -30.718 1.00 64.16 30 THR B N 1
ATOM 904 C CA . THR B 1 36 ? 15.899 -30.830 -30.146 1.00 65.15 30 THR B CA 1
ATOM 905 C C . THR B 1 36 ? 16.745 -32.105 -30.074 1.00 67.02 30 THR B C 1
ATOM 906 O O . THR B 1 36 ? 17.015 -32.623 -28.978 1.00 68.00 30 THR B O 1
ATOM 908 N N . HIS B 1 37 ? 17.166 -32.609 -31.235 1.00 68.23 31 HIS B N 1
ATOM 909 C CA . HIS B 1 37 ? 17.942 -33.856 -31.293 1.00 69.07 31 HIS B CA 1
ATOM 910 C C . HIS B 1 37 ? 19.411 -33.722 -31.714 1.00 69.62 31 HIS B C 1
ATOM 911 O O . HIS B 1 37 ? 20.317 -34.147 -30.979 1.00 70.26 31 HIS B O 1
ATOM 913 N N . GLY B 1 38 ? 19.648 -33.145 -32.890 1.00 69.03 32 GLY B N 1
ATOM 914 C CA . GLY B 1 38 ? 21.012 -32.985 -33.372 1.00 68.69 32 GLY B CA 1
ATOM 915 C C . GLY B 1 38 ? 21.769 -31.826 -32.745 1.00 68.68 32 GLY B C 1
ATOM 916 O O . GLY B 1 38 ? 23.002 -31.795 -32.746 1.00 68.26 32 GLY B O 1
ATOM 917 N N . ILE B 1 39 ? 21.010 -30.865 -32.230 1.00 68.66 33 ILE B N 1
ATOM 918 C CA . ILE B 1 39 ? 21.534 -29.677 -31.570 1.00 67.46 33 ILE B CA 1
ATOM 919 C C . ILE B 1 39 ? 22.646 -30.082 -30.613 1.00 67.24 33 ILE B C 1
ATOM 920 O O . ILE B 1 39 ? 23.625 -29.358 -30.424 1.00 66.53 33 ILE B O 1
ATOM 925 N N . GLU B 1 40 ? 22.492 -31.260 -30.025 1.00 67.76 34 GLU B N 1
ATOM 926 C CA . GLU B 1 40 ? 23.479 -31.791 -29.091 1.00 68.12 34 GLU B CA 1
ATOM 927 C C . GLU B 1 40 ? 24.847 -31.886 -29.762 1.00 66.44 34 GLU B C 1
ATOM 928 O O . GLU B 1 40 ? 25.861 -31.516 -29.178 1.00 65.11 34 GLU B O 1
ATOM 934 N N . LYS B 1 41 ? 24.844 -32.366 -31.003 1.00 65.14 35 LYS B N 1
ATOM 935 C CA . LYS B 1 41 ? 26.049 -32.553 -31.805 1.00 63.62 35 LYS B CA 1
ATOM 936 C C . LYS B 1 41 ? 26.647 -31.253 -32.347 1.00 63.01 35 LYS B C 1
ATOM 937 O O . LYS B 1 41 ? 27.849 -31.172 -32.637 1.00 62.65 35 LYS B O 1
ATOM 939 N N . THR B 1 42 ? 25.810 -30.233 -32.483 1.00 61.82 36 THR B N 1
ATOM 940 C CA . THR B 1 42 ? 26.272 -28.962 -33.012 1.00 59.17 36 THR B CA 1
ATOM 941 C C . THR B 1 42 ? 26.676 -27.941 -31.953 1.00 57.11 36 THR B C 1
ATOM 942 O O . THR B 1 42 ? 27.692 -27.271 -32.107 1.00 56.96 36 THR B O 1
ATOM 946 N N . ARG B 1 43 ? 25.908 -27.832 -30.876 1.00 54.95 37 ARG B N 1
ATOM 947 C CA . ARG B 1 43 ? 26.217 -26.845 -29.839 1.00 53.48 37 ARG B CA 1
ATOM 948 C C . ARG B 1 43 ? 26.776 -27.456 -28.568 1.00 52.31 37 ARG B C 1
ATOM 949 O O . ARG B 1 43 ? 27.139 -26.746 -27.626 1.00 52.96 37 ARG B O 1
ATOM 957 N N . GLY B 1 44 ? 26.829 -28.774 -28.516 1.00 50.44 38 GLY B N 1
ATOM 958 C CA . GLY B 1 44 ? 27.344 -29.386 -27.315 1.00 48.44 38 GLY B CA 1
ATOM 959 C C . GLY B 1 44 ? 26.225 -29.931 -26.466 1.00 47.99 38 GLY B C 1
ATOM 960 O O . GLY B 1 44 ? 25.052 -29.740 -26.755 1.00 49.00 38 GLY B O 1
ATOM 961 N N . GLU B 1 45 ? 26.600 -30.606 -25.396 1.00 46.92 39 GLU B N 1
ATOM 962 C CA . GLU B 1 45 ? 25.643 -31.220 -24.509 1.00 46.31 39 GLU B CA 1
ATOM 963 C C . GLU B 1 45 ? 25.074 -30.218 -23.529 1.00 46.13 39 GLU B C 1
ATOM 964 O O . GLU B 1 45 ? 23.879 -30.232 -23.244 1.00 46.82 39 GLU B O 1
ATOM 970 N N . ALA B 1 46 ? 25.924 -29.341 -23.012 1.00 45.20 40 ALA B N 1
ATOM 971 C CA . ALA B 1 46 ? 25.461 -28.352 -22.056 1.00 45.06 40 ALA B CA 1
ATOM 972 C C . ALA B 1 46 ? 24.354 -27.519 -22.695 1.00 45.42 40 ALA B C 1
ATOM 973 O O . ALA B 1 46 ? 23.349 -27.207 -22.055 1.00 46.70 40 ALA B O 1
ATOM 975 N N . PHE B 1 47 ? 24.538 -27.189 -23.968 1.00 43.89 41 PHE B N 1
ATOM 976 C CA . PHE B 1 47 ? 23.564 -26.407 -24.708 1.00 43.03 41 PHE B CA 1
ATOM 977 C C . PHE B 1 47 ? 22.212 -27.109 -24.805 1.00 42.68 41 PHE B C 1
ATOM 978 O O . PHE B 1 47 ? 21.188 -26.557 -24.432 1.00 42.11 41 PHE B O 1
ATOM 986 N N . ALA B 1 48 ? 22.217 -28.329 -25.327 1.00 43.81 42 ALA B N 1
ATOM 987 C CA . ALA B 1 48 ? 20.997 -29.108 -25.477 1.00 42.55 42 ALA B CA 1
ATOM 988 C C . ALA B 1 48 ? 20.246 -29.195 -24.165 1.00 42.70 42 ALA B C 1
ATOM 989 O O . ALA B 1 48 ? 19.043 -28.976 -24.126 1.00 43.91 42 ALA B O 1
ATOM 991 N N . LYS B 1 49 ? 20.958 -29.512 -23.088 1.00 42.77 43 LYS B N 1
ATOM 992 C CA . LYS B 1 49 ? 20.339 -29.632 -21.765 1.00 41.41 43 LYS B CA 1
ATOM 993 C C . LYS B 1 49 ? 19.757 -28.330 -21.216 1.00 40.71 43 LYS B C 1
ATOM 994 O O . LYS B 1 49 ? 18.745 -28.346 -20.535 1.00 40.06 43 LYS B O 1
ATOM 1000 N N . ALA B 1 50 ? 20.400 -27.208 -21.503 1.00 41.47 44 ALA B N 1
ATOM 1001 C CA . ALA B 1 50 ? 19.922 -25.920 -21.020 1.00 41.23 44 ALA B CA 1
ATOM 1002 C C . ALA B 1 50 ? 18.612 -25.501 -21.690 1.00 41.52 44 ALA B C 1
ATOM 1003 O O . ALA B 1 50 ? 17.777 -24.853 -21.062 1.00 41.43 44 ALA B O 1
ATOM 1005 N N . SER B 1 51 ? 18.435 -25.864 -22.956 1.00 41.75 45 SER B N 1
ATOM 1006 C CA . SER B 1 51 ? 17.213 -25.515 -23.678 1.00 45.13 45 SER B CA 1
ATOM 1007 C C . SER B 1 51 ? 16.022 -26.341 -23.189 1.00 46.46 45 SER B C 1
ATOM 1008 O O . SER B 1 51 ? 14.928 -25.809 -22.939 1.00 46.59 45 SER B O 1
ATOM 1011 N N . ILE B 1 52 ? 16.250 -27.650 -23.082 1.00 46.16 46 ILE B N 1
ATOM 1012 C CA . ILE B 1 52 ? 15.235 -28.594 -22.645 1.00 46.44 46 ILE B CA 1
ATOM 1013 C C . ILE B 1 52 ? 14.828 -28.353 -21.200 1.00 46.34 46 ILE B C 1
ATOM 1014 O O . ILE B 1 52 ? 13.639 -28.410 -20.870 1.00 45.55 46 ILE B O 1
ATOM 1019 N N . TYR B 1 53 ? 15.814 -28.093 -20.343 1.00 45.92 47 TYR B N 1
ATOM 1020 C CA . TYR B 1 53 ? 15.543 -27.828 -18.936 1.00 46.85 47 TYR B CA 1
ATOM 1021 C C . TYR B 1 53 ? 14.817 -26.491 -18.786 1.00 47.56 47 TYR B C 1
ATOM 1022 O O . TYR B 1 53 ? 13.859 -26.375 -18.020 1.00 48.45 47 TYR B O 1
ATOM 1031 N N . GLY B 1 54 ? 15.273 -25.475 -19.510 1.00 47.70 48 GLY B N 1
ATOM 1032 C CA . GLY B 1 54 ? 14.606 -24.192 -19.428 1.00 46.82 48 GLY B CA 1
ATOM 1033 C C . GLY B 1 54 ? 13.166 -24.399 -19.852 1.00 46.60 48 GLY B C 1
ATOM 1034 O O . GLY B 1 54 ? 12.231 -23.828 -19.285 1.00 45.29 48 GLY B O 1
ATOM 1035 N N . PHE B 1 55 ? 12.996 -25.234 -20.869 1.00 46.56 49 PHE B N 1
ATOM 1036 C CA . PHE B 1 55 ? 11.677 -25.554 -21.385 1.00 46.81 49 PHE B CA 1
ATOM 1037 C C . PHE B 1 55 ? 10.839 -26.205 -20.293 1.00 46.23 49 PHE B C 1
ATOM 1038 O O . PHE B 1 55 ? 9.691 -25.833 -20.074 1.00 45.34 49 PHE B O 1
ATOM 1046 N N . LEU B 1 56 ? 11.419 -27.184 -19.615 1.00 46.58 50 LEU B N 1
ATOM 1047 C CA . LEU B 1 56 ? 10.724 -27.875 -18.544 1.00 48.22 50 LEU B CA 1
ATOM 1048 C C . LEU B 1 56 ? 10.369 -26.926 -17.396 1.00 49.44 50 LEU B C 1
ATOM 1049 O O . LEU B 1 56 ? 9.265 -27.007 -16.839 1.00 48.69 50 LEU B O 1
ATOM 1054 N N . GLU B 1 57 ? 11.299 -26.036 -17.038 1.00 50.12 51 GLU B N 1
ATOM 1055 C CA . GLU B 1 57 ? 11.038 -25.101 -15.957 1.00 51.75 51 GLU B CA 1
ATOM 1056 C C . GLU B 1 57 ? 9.971 -24.103 -16.354 1.00 51.73 51 GLU B C 1
ATOM 1057 O O . GLU B 1 57 ? 9.227 -23.616 -15.510 1.00 50.98 51 GLU B O 1
ATOM 1063 N N . GLY B 1 58 ? 9.906 -23.790 -17.643 1.00 52.59 52 GLY B N 1
ATOM 1064 C CA . GLY B 1 58 ? 8.900 -22.863 -18.117 1.00 52.79 52 GLY B CA 1
ATOM 1065 C C . GLY B 1 58 ? 7.532 -23.471 -17.882 1.00 53.94 52 GLY B C 1
ATOM 1066 O O . GLY B 1 58 ? 6.589 -22.775 -17.521 1.00 55.36 52 GLY B O 1
ATOM 1067 N N . ILE B 1 59 ? 7.428 -24.778 -18.090 1.00 53.26 53 ILE B N 1
ATOM 1068 C CA . ILE B 1 59 ? 6.188 -25.497 -17.888 1.00 52.69 53 ILE B CA 1
ATOM 1069 C C . ILE B 1 59 ? 5.925 -25.618 -16.388 1.00 53.30 53 ILE B C 1
ATOM 1070 O O . ILE B 1 59 ? 4.901 -25.157 -15.884 1.00 52.41 53 ILE B O 1
ATOM 1075 N N . LEU B 1 60 ? 6.857 -26.237 -15.672 1.00 54.43 54 LEU B N 1
ATOM 1076 C CA . LEU B 1 60 ? 6.708 -26.408 -14.229 1.00 55.73 54 LEU B CA 1
ATOM 1077 C C . LEU B 1 60 ? 6.353 -25.104 -13.532 1.00 55.90 54 LEU B C 1
ATOM 1078 O O . LEU B 1 60 ? 5.669 -25.109 -12.517 1.00 56.59 54 LEU B O 1
ATOM 1083 N N . THR B 1 61 ? 6.819 -23.989 -14.084 1.00 56.07 55 THR B N 1
ATOM 1084 C CA . THR B 1 61 ? 6.556 -22.685 -13.497 1.00 56.57 55 THR B CA 1
ATOM 1085 C C . THR B 1 61 ? 5.123 -22.235 -13.694 1.00 56.70 55 THR B C 1
ATOM 1086 O O . THR B 1 61 ? 4.434 -21.885 -12.736 1.00 56.17 55 THR B O 1
ATOM 1090 N N . THR B 1 62 ? 4.677 -22.228 -14.943 1.00 57.26 56 THR B N 1
ATOM 1091 C CA . THR B 1 62 ? 3.322 -21.807 -15.225 1.00 58.05 56 THR B CA 1
ATOM 1092 C C . THR B 1 62 ? 2.330 -22.852 -14.713 1.00 59.84 56 THR B C 1
ATOM 1093 O O . THR B 1 62 ? 1.194 -22.533 -14.381 1.00 59.74 56 THR B O 1
ATOM 1097 N N . LEU B 1 63 ? 2.768 -24.102 -14.613 1.00 62.46 57 LEU B N 1
ATOM 1098 C CA . LEU B 1 63 ? 1.890 -25.155 -14.103 1.00 64.11 57 LEU B CA 1
ATOM 1099 C C . LEU B 1 63 ? 1.551 -24.800 -12.675 1.00 65.87 57 LEU B C 1
ATOM 1100 O O . LEU B 1 63 ? 0.394 -24.777 -12.288 1.00 66.70 57 LEU B O 1
ATOM 1105 N N . LYS B 1 64 ? 2.594 -24.525 -11.903 1.00 68.60 58 LYS B N 1
ATOM 1106 C CA . LYS B 1 64 ? 2.482 -24.156 -10.499 1.00 71.17 58 LYS B CA 1
ATOM 1107 C C . LYS B 1 64 ? 1.477 -23.014 -10.283 1.00 73.26 58 LYS B C 1
ATOM 1108 O O . LYS B 1 64 ? 1.039 -22.764 -9.164 1.00 73.92 58 LYS B O 1
ATOM 1122 N N . LYS B 1 66 ? -1.500 -23.028 -11.281 1.00 78.87 60 LYS B N 1
ATOM 1123 C CA . LYS B 1 66 ? -2.857 -23.581 -11.371 1.00 78.79 60 LYS B CA 1
ATOM 1124 C C . LYS B 1 66 ? -3.109 -24.827 -10.518 1.00 78.85 60 LYS B C 1
ATOM 1125 O O . LYS B 1 66 ? -4.233 -25.324 -10.468 1.00 80.06 60 LYS B O 1
ATOM 1127 N N . TYR B 1 67 ? -2.072 -25.339 -9.861 1.00 77.60 61 TYR B N 1
ATOM 1128 C CA . TYR B 1 67 ? -2.221 -26.523 -9.025 1.00 76.22 61 TYR B CA 1
ATOM 1129 C C . TYR B 1 67 ? -1.364 -26.382 -7.779 1.00 77.03 61 TYR B C 1
ATOM 1130 O O . TYR B 1 67 ? -0.349 -25.680 -7.798 1.00 77.41 61 TYR B O 1
ATOM 1139 N N . SER B 1 68 ? -1.768 -27.058 -6.703 1.00 77.39 62 SER B N 1
ATOM 1140 C CA . SER B 1 68 ? -1.032 -27.002 -5.441 1.00 76.56 62 SER B CA 1
ATOM 1141 C C . SER B 1 68 ? -0.206 -28.264 -5.202 1.00 75.77 62 SER B C 1
ATOM 1142 O O . SER B 1 68 ? 0.371 -28.440 -4.131 1.00 75.62 62 SER B O 1
ATOM 1144 N N . ASN B 1 69 ? -0.150 -29.130 -6.211 1.00 75.43 63 ASN B N 1
ATOM 1145 C CA . ASN B 1 69 ? 0.599 -30.384 -6.140 1.00 75.35 63 ASN B CA 1
ATOM 1146 C C . ASN B 1 69 ? 1.997 -30.233 -5.560 1.00 75.09 63 ASN B C 1
ATOM 1147 O O . ASN B 1 69 ? 2.797 -29.433 -6.043 1.00 75.52 63 ASN B O 1
ATOM 1152 N N . GLU B 1 70 ? 2.294 -31.015 -4.529 1.00 74.43 64 GLU B N 1
ATOM 1153 C CA . GLU B 1 70 ? 3.599 -30.955 -3.881 1.00 73.34 64 GLU B CA 1
ATOM 1154 C C . GLU B 1 70 ? 4.694 -31.339 -4.872 1.00 72.85 64 GLU B C 1
ATOM 1155 O O . GLU B 1 70 ? 5.804 -30.794 -4.837 1.00 72.65 64 GLU B O 1
ATOM 1157 N N . LYS B 1 71 ? 4.360 -32.273 -5.761 1.00 71.78 65 LYS B N 1
ATOM 1158 C CA . LYS B 1 71 ? 5.292 -32.771 -6.766 1.00 70.57 65 LYS B CA 1
ATOM 1159 C C . LYS B 1 71 ? 5.865 -31.651 -7.648 1.00 69.41 65 LYS B C 1
ATOM 1160 O O . LYS B 1 71 ? 7.061 -31.625 -7.939 1.00 69.90 65 LYS B O 1
ATOM 1162 N N . ILE B 1 72 ? 5.019 -30.716 -8.058 1.00 67.85 66 ILE B N 1
ATOM 1163 C CA . ILE B 1 72 ? 5.465 -29.620 -8.906 1.00 66.22 66 ILE B CA 1
ATOM 1164 C C . ILE B 1 72 ? 6.620 -28.824 -8.301 1.00 66.43 66 ILE B C 1
ATOM 1165 O O . ILE B 1 72 ? 7.640 -28.613 -8.961 1.00 66.86 66 ILE B O 1
ATOM 1170 N N . GLU B 1 73 ? 6.470 -28.385 -7.054 1.00 64.83 67 GLU B N 1
ATOM 1171 C CA . GLU B 1 73 ? 7.523 -27.609 -6.413 1.00 63.26 67 GLU B CA 1
ATOM 1172 C C . GLU B 1 73 ? 8.824 -28.386 -6.397 1.00 62.63 67 GLU B C 1
ATOM 1173 O O . GLU B 1 73 ? 9.874 -27.861 -6.749 1.00 62.45 67 GLU B O 1
ATOM 1175 N N . THR B 1 74 ? 8.762 -29.644 -5.985 1.00 61.67 68 THR B N 1
ATOM 1176 C CA . THR B 1 74 ? 9.974 -30.439 -5.928 1.00 60.82 68 THR B CA 1
ATOM 1177 C C . THR B 1 74 ? 10.496 -30.669 -7.337 1.00 60.26 68 THR B C 1
ATOM 1178 O O . THR B 1 74 ? 11.687 -30.477 -7.619 1.00 58.94 68 THR B O 1
ATOM 1182 N N . LEU B 1 75 ? 9.589 -31.053 -8.227 1.00 60.35 69 LEU B N 1
ATOM 1183 C CA . LEU B 1 75 ? 9.946 -31.314 -9.610 1.00 60.48 69 LEU B CA 1
ATOM 1184 C C . LEU B 1 75 ? 10.558 -30.056 -10.226 1.00 60.78 69 LEU B C 1
ATOM 1185 O O . LEU B 1 75 ? 11.384 -30.134 -11.134 1.00 60.91 69 LEU B O 1
ATOM 1190 N N . LEU B 1 76 ? 10.164 -28.896 -9.709 1.00 61.38 70 LEU B N 1
ATOM 1191 C CA . LEU B 1 76 ? 10.693 -27.632 -10.193 1.00 59.40 70 LEU B CA 1
ATOM 1192 C C . LEU B 1 76 ? 12.100 -27.410 -9.670 1.00 58.58 70 LEU B C 1
ATOM 1193 O O . LEU B 1 76 ? 13.008 -27.116 -10.443 1.00 59.25 70 LEU B O 1
ATOM 1198 N N . ASN B 1 77 ? 12.295 -27.557 -8.363 1.00 58.23 71 ASN B N 1
ATOM 1199 C CA . ASN B 1 77 ? 13.621 -27.350 -7.783 1.00 57.66 71 ASN B CA 1
ATOM 1200 C C . ASN B 1 77 ? 14.640 -28.315 -8.409 1.00 57.31 71 ASN B C 1
ATOM 1201 O O . ASN B 1 77 ? 15.826 -27.992 -8.526 1.00 56.26 71 ASN B O 1
ATOM 1203 N N . GLU B 1 78 ? 14.174 -29.492 -8.822 1.00 57.33 72 GLU B N 1
ATOM 1204 C CA . GLU B 1 78 ? 15.061 -30.468 -9.443 1.00 57.06 72 GLU B CA 1
ATOM 1205 C C . GLU B 1 78 ? 15.548 -29.961 -10.796 1.00 56.73 72 GLU B C 1
ATOM 1206 O O . GLU B 1 78 ? 16.744 -29.989 -11.096 1.00 57.00 72 GLU B O 1
ATOM 1212 N N . VAL B 1 79 ? 14.611 -29.522 -11.626 1.00 54.99 73 VAL B N 1
ATOM 1213 C CA . VAL B 1 79 ? 14.968 -28.989 -12.927 1.00 53.25 73 VAL B CA 1
ATOM 1214 C C . VAL B 1 79 ? 15.879 -27.774 -12.728 1.00 52.29 73 VAL B C 1
ATOM 1215 O O . VAL B 1 79 ? 16.771 -27.507 -13.528 1.00 51.35 73 VAL B O 1
ATOM 1219 N N . LYS B 1 80 ? 15.663 -27.045 -11.644 1.00 51.48 74 LYS B N 1
ATOM 1220 C CA . LYS B 1 80 ? 16.482 -25.875 -11.372 1.00 51.73 74 LYS B CA 1
ATOM 1221 C C . LYS B 1 80 ? 17.922 -26.294 -11.050 1.00 51.27 74 LYS B C 1
ATOM 1222 O O . LYS B 1 80 ? 18.888 -25.649 -11.463 1.00 51.15 74 LYS B O 1
ATOM 1224 N N . THR B 1 81 ? 18.052 -27.384 -10.311 1.00 49.89 75 THR B N 1
ATOM 1225 C CA . THR B 1 81 ? 19.352 -27.901 -9.931 1.00 49.41 75 THR B CA 1
ATOM 1226 C C . THR B 1 81 ? 20.097 -28.348 -11.174 1.00 48.93 75 THR B C 1
ATOM 1227 O O . THR B 1 81 ? 21.261 -27.981 -11.395 1.00 47.83 75 THR B O 1
ATOM 1231 N N . ALA B 1 82 ? 19.405 -29.150 -11.978 1.00 47.94 76 ALA B N 1
ATOM 1232 C CA . ALA B 1 82 ? 19.955 -29.690 -13.209 1.00 47.95 76 ALA B CA 1
ATOM 1233 C C . ALA B 1 82 ? 20.585 -28.596 -14.052 1.00 48.92 76 ALA B C 1
ATOM 1234 O O . ALA B 1 82 ? 21.653 -28.774 -14.629 1.00 47.81 76 ALA B O 1
ATOM 1236 N N . ARG B 1 83 ? 19.908 -27.456 -14.110 1.00 50.61 77 ARG B N 1
ATOM 1237 C CA . ARG B 1 83 ? 20.378 -26.325 -14.886 1.00 51.87 77 ARG B CA 1
ATOM 1238 C C . ARG B 1 83 ? 21.595 -25.689 -14.268 1.00 50.75 77 ARG B C 1
ATOM 1239 O O . ARG B 1 83 ? 22.618 -25.521 -14.927 1.00 48.09 77 ARG B O 1
ATOM 1247 N N . GLU B 1 84 ? 21.485 -25.339 -12.997 1.00 52.67 78 GLU B N 1
ATOM 1248 C CA . GLU B 1 84 ? 22.603 -24.716 -12.300 1.00 55.19 78 GLU B CA 1
ATOM 1249 C C . GLU B 1 84 ? 23.878 -25.507 -12.582 1.00 53.86 78 GLU B C 1
ATOM 1250 O O . GLU B 1 84 ? 24.926 -24.932 -12.875 1.00 53.76 78 GLU B O 1
ATOM 1256 N N . GLU B 1 85 ? 23.776 -26.831 -12.505 1.00 52.15 79 GLU B N 1
ATOM 1257 C CA . GLU B 1 85 ? 24.912 -27.699 -12.777 1.00 48.54 79 GLU B CA 1
ATOM 1258 C C . GLU B 1 85 ? 25.321 -27.610 -14.234 1.00 46.06 79 GLU B C 1
ATOM 1259 O O . GLU B 1 85 ? 26.483 -27.422 -14.542 1.00 44.66 79 GLU B O 1
ATOM 1265 N N . THR B 1 86 ? 24.357 -27.745 -15.132 1.00 45.40 80 THR B N 1
ATOM 1266 C CA . THR B 1 86 ? 24.640 -27.702 -16.558 1.00 45.13 80 THR B CA 1
ATOM 1267 C C . THR B 1 86 ? 25.365 -26.462 -16.997 1.00 46.36 80 THR B C 1
ATOM 1268 O O . THR B 1 86 ? 26.376 -26.548 -17.681 1.00 46.73 80 THR B O 1
ATOM 1272 N N . GLU B 1 87 ? 24.865 -25.300 -16.599 1.00 48.85 81 GLU B N 1
ATOM 1273 C CA . GLU B 1 87 ? 25.505 -24.070 -17.032 1.00 50.53 81 GLU B CA 1
ATOM 1274 C C . GLU B 1 87 ? 26.848 -23.753 -16.373 1.00 50.17 81 GLU B C 1
ATOM 1275 O O . GLU B 1 87 ? 27.599 -22.943 -16.899 1.00 51.91 81 GLU B O 1
ATOM 1281 N N . ALA B 1 88 ? 27.170 -24.410 -15.260 1.00 49.00 82 ALA B N 1
ATOM 1282 C CA . ALA B 1 88 ? 28.449 -24.186 -14.573 1.00 49.60 82 ALA B CA 1
ATOM 1283 C C . ALA B 1 88 ? 29.648 -24.718 -15.347 1.00 50.98 82 ALA B C 1
ATOM 1284 O O . ALA B 1 88 ? 29.633 -25.823 -15.863 1.00 51.65 82 ALA B O 1
ATOM 1286 N N . LEU B 1 89 ? 30.705 -23.929 -15.417 1.00 53.42 83 LEU B N 1
ATOM 1287 C CA . LEU B 1 89 ? 31.900 -24.356 -16.123 1.00 55.54 83 LEU B CA 1
ATOM 1288 C C . LEU B 1 89 ? 32.934 -24.925 -15.166 1.00 57.54 83 LEU B C 1
ATOM 1289 O O . LEU B 1 89 ? 32.983 -24.544 -14.003 1.00 58.23 83 LEU B O 1
ATOM 1294 N N . LEU B 1 90 ? 33.758 -25.843 -15.658 1.00 60.01 84 LEU B N 1
ATOM 1295 C CA . LEU B 1 90 ? 34.807 -26.436 -14.840 1.00 62.06 84 LEU B CA 1
ATOM 1296 C C . LEU B 1 90 ? 35.907 -25.413 -14.581 1.00 64.41 84 LEU B C 1
ATOM 1297 O O . LEU B 1 90 ? 36.457 -25.345 -13.480 1.00 64.03 84 LEU B O 1
ATOM 1302 N N . ARG B 1 91 ? 36.221 -24.624 -15.610 1.00 66.33 85 ARG B N 1
ATOM 1303 C CA . ARG B 1 91 ? 37.269 -23.607 -15.530 1.00 68.07 85 ARG B CA 1
ATOM 1304 C C . ARG B 1 91 ? 38.612 -24.274 -15.179 1.00 69.34 85 ARG B C 1
ATOM 1305 O O . ARG B 1 91 ? 39.164 -24.010 -14.077 1.00 69.61 85 ARG B O 1
ATOM 1307 N N . HIS C 1 2 ? 7.548 -21.812 -41.849 1.00 80.02 -4 HIS C N 1
ATOM 1308 C CA . HIS C 1 2 ? 8.640 -22.445 -42.652 1.00 80.30 -4 HIS C CA 1
ATOM 1309 C C . HIS C 1 2 ? 9.848 -21.505 -42.787 1.00 79.81 -4 HIS C C 1
ATOM 1310 O O . HIS C 1 2 ? 9.990 -20.798 -43.797 1.00 80.36 -4 HIS C O 1
ATOM 1312 N N . HIS C 1 3 ? 10.707 -21.496 -41.766 1.00 78.07 -3 HIS C N 1
ATOM 1313 C CA . HIS C 1 3 ? 11.904 -20.652 -41.770 1.00 75.76 -3 HIS C CA 1
ATOM 1314 C C . HIS C 1 3 ? 13.203 -21.459 -41.734 1.00 73.95 -3 HIS C C 1
ATOM 1315 O O . HIS C 1 3 ? 13.294 -22.496 -41.086 1.00 73.89 -3 HIS C O 1
ATOM 1322 N N . HIS C 1 4 ? 14.209 -20.962 -42.440 1.00 72.38 -2 HIS C N 1
ATOM 1323 C CA . HIS C 1 4 ? 15.515 -21.601 -42.494 1.00 70.72 -2 HIS C CA 1
ATOM 1324 C C . HIS C 1 4 ? 16.497 -20.736 -41.729 1.00 68.34 -2 HIS C C 1
ATOM 1325 O O . HIS C 1 4 ? 16.263 -19.540 -41.527 1.00 67.81 -2 HIS C O 1
ATOM 1332 N N . HIS C 1 5 ? 17.603 -21.337 -41.314 1.00 65.34 -1 HIS C N 1
ATOM 1333 C CA . HIS C 1 5 ? 18.595 -20.608 -40.545 1.00 61.96 -1 HIS C CA 1
ATOM 1334 C C . HIS C 1 5 ? 20.028 -21.009 -40.880 1.00 61.12 -1 HIS C C 1
ATOM 1335 O O . HIS C 1 5 ? 20.278 -21.941 -41.639 1.00 61.70 -1 HIS C O 1
ATOM 1342 N N . HIS C 1 6 ? 20.967 -20.280 -40.302 1.00 60.25 0 HIS C N 1
ATOM 1343 C CA . HIS C 1 6 ? 22.371 -20.564 -40.510 1.00 59.15 0 HIS C CA 1
ATOM 1344 C C . HIS C 1 6 ? 22.790 -21.049 -41.877 1.00 58.04 0 HIS C C 1
ATOM 1345 O O . HIS C 1 6 ? 22.341 -20.538 -42.898 1.00 56.51 0 HIS C O 1
ATOM 1351 N N . ASP C 1 8 ? 22.040 -23.543 -43.398 1.00 60.25 2 ASP C N 1
ATOM 1352 C CA . ASP C 1 8 ? 20.896 -23.971 -44.156 1.00 61.78 2 ASP C CA 1
ATOM 1353 C C . ASP C 1 8 ? 20.283 -22.845 -44.985 1.00 62.27 2 ASP C C 1
ATOM 1354 O O . ASP C 1 8 ? 20.179 -22.970 -46.205 1.00 63.26 2 ASP C O 1
ATOM 1359 N N . LEU C 1 9 ? 19.885 -21.746 -44.346 1.00 61.48 3 LEU C N 1
ATOM 1360 C CA . LEU C 1 9 ? 19.303 -20.633 -45.086 1.00 60.25 3 LEU C CA 1
ATOM 1361 C C . LEU C 1 9 ? 20.282 -20.155 -46.157 1.00 60.35 3 LEU C C 1
ATOM 1362 O O . LEU C 1 9 ? 19.873 -19.728 -47.238 1.00 59.59 3 LEU C O 1
ATOM 1367 N N . VAL C 1 10 ? 21.577 -20.225 -45.855 1.00 60.35 4 VAL C N 1
ATOM 1368 C CA . VAL C 1 10 ? 22.594 -19.800 -46.810 1.00 60.06 4 VAL C CA 1
ATOM 1369 C C . VAL C 1 10 ? 22.528 -20.732 -48.003 1.00 60.58 4 VAL C C 1
ATOM 1370 O O . VAL C 1 10 ? 22.598 -20.287 -49.157 1.00 59.93 4 VAL C O 1
ATOM 1374 N N . GLU C 1 11 ? 22.368 -22.024 -47.728 1.00 60.43 5 GLU C N 1
ATOM 1375 C CA . GLU C 1 11 ? 22.277 -22.997 -48.801 1.00 60.67 5 GLU C CA 1
ATOM 1376 C C . GLU C 1 11 ? 21.023 -22.787 -49.632 1.00 59.95 5 GLU C C 1
ATOM 1377 O O . GLU C 1 11 ? 21.086 -22.738 -50.851 1.00 60.09 5 GLU C O 1
ATOM 1383 N N . LYS C 1 12 ? 19.882 -22.633 -48.975 1.00 59.39 6 LYS C N 1
ATOM 1384 C CA . LYS C 1 12 ? 18.638 -22.426 -49.699 1.00 59.73 6 LYS C CA 1
ATOM 1385 C C . LYS C 1 12 ? 18.651 -21.134 -50.513 1.00 60.38 6 LYS C C 1
ATOM 1386 O O . LYS C 1 12 ? 17.725 -20.870 -51.267 1.00 59.91 6 LYS C O 1
ATOM 1388 N N . VAL C 1 13 ? 19.692 -20.321 -50.362 1.00 62.29 7 VAL C N 1
ATOM 1389 C CA . VAL C 1 13 ? 19.784 -19.061 -51.119 1.00 63.12 7 VAL C CA 1
ATOM 1390 C C . VAL C 1 13 ? 20.726 -19.270 -52.297 1.00 63.39 7 VAL C C 1
ATOM 1391 O O . VAL C 1 13 ? 20.447 -18.859 -53.424 1.00 62.71 7 VAL C O 1
ATOM 1395 N N . LYS C 1 14 ? 21.849 -19.912 -52.019 1.00 64.05 8 LYS C N 1
ATOM 1396 C CA . LYS C 1 14 ? 22.821 -20.210 -53.047 1.00 65.27 8 LYS C CA 1
ATOM 1397 C C . LYS C 1 14 ? 22.050 -21.025 -54.071 1.00 66.13 8 LYS C C 1
ATOM 1398 O O . LYS C 1 14 ? 22.317 -20.950 -55.273 1.00 66.69 8 LYS C O 1
ATOM 1404 N N . GLU C 1 15 ? 21.078 -21.789 -53.573 1.00 66.41 9 GLU C N 1
ATOM 1405 C CA . GLU C 1 15 ? 20.234 -22.643 -54.408 1.00 66.96 9 GLU C CA 1
ATOM 1406 C C . GLU C 1 15 ? 19.327 -21.843 -55.353 1.00 67.51 9 GLU C C 1
ATOM 1407 O O . GLU C 1 15 ? 19.294 -22.105 -56.553 1.00 68.84 9 GLU C O 1
ATOM 1409 N N . LEU C 1 16 ? 18.590 -20.876 -54.818 1.00 67.81 10 LEU C N 1
ATOM 1410 C CA . LEU C 1 16 ? 17.714 -20.054 -55.644 1.00 68.00 10 LEU C CA 1
ATOM 1411 C C . LEU C 1 16 ? 18.504 -19.393 -56.769 1.00 69.32 10 LEU C C 1
ATOM 1412 O O . LEU C 1 16 ? 17.963 -19.107 -57.835 1.00 68.83 10 LEU C O 1
ATOM 1417 N N . CYS C 1 17 ? 19.787 -19.148 -56.524 1.00 70.98 11 CYS C N 1
ATOM 1418 C CA . CYS C 1 17 ? 20.652 -18.526 -57.524 1.00 72.39 11 CYS C CA 1
ATOM 1419 C C . CYS C 1 17 ? 20.749 -19.370 -58.780 1.00 72.38 11 CYS C C 1
ATOM 1420 O O . CYS C 1 17 ? 20.564 -18.877 -59.897 1.00 72.63 11 CYS C O 1
ATOM 1423 N N . LEU C 1 18 ? 21.060 -20.644 -58.589 1.00 72.41 12 LEU C N 1
ATOM 1424 C CA . LEU C 1 18 ? 21.167 -21.564 -59.703 1.00 72.40 12 LEU C CA 1
ATOM 1425 C C . LEU C 1 18 ? 19.804 -21.653 -60.384 1.00 73.19 12 LEU C C 1
ATOM 1426 O O . LEU C 1 18 ? 19.707 -21.546 -61.608 1.00 72.76 12 LEU C O 1
ATOM 1431 N N . GLU C 1 19 ? 18.753 -21.839 -59.587 1.00 73.67 13 GLU C N 1
ATOM 1432 C CA . GLU C 1 19 ? 17.406 -21.919 -60.129 1.00 74.36 13 GLU C CA 1
ATOM 1433 C C . GLU C 1 19 ? 17.187 -20.708 -61.024 1.00 74.84 13 GLU C C 1
ATOM 1434 O O . GLU C 1 19 ? 16.492 -20.783 -62.030 1.00 74.87 13 GLU C O 1
ATOM 1440 N N . LEU C 1 20 ? 17.806 -19.591 -60.662 1.00 76.07 14 LEU C N 1
ATOM 1441 C CA . LEU C 1 20 ? 17.664 -18.369 -61.433 1.00 77.63 14 LEU C CA 1
ATOM 1442 C C . LEU C 1 20 ? 18.648 -18.271 -62.592 1.00 78.43 14 LEU C C 1
ATOM 1443 O O . LEU C 1 20 ? 18.601 -17.316 -63.370 1.00 78.41 14 LEU C O 1
ATOM 1448 N N . GLU C 1 21 ? 19.541 -19.247 -62.708 1.00 78.96 15 GLU C N 1
ATOM 1449 C CA . GLU C 1 21 ? 20.512 -19.237 -63.796 1.00 80.23 15 GLU C CA 1
ATOM 1450 C C . GLU C 1 21 ? 21.600 -18.188 -63.503 1.00 80.65 15 GLU C C 1
ATOM 1451 O O . GLU C 1 21 ? 22.027 -17.438 -64.392 1.00 81.04 15 GLU C O 1
ATOM 1457 N N . GLU C 1 22 ? 22.044 -18.145 -62.248 1.00 80.16 16 GLU C N 1
ATOM 1458 C CA . GLU C 1 22 ? 23.069 -17.199 -61.822 1.00 79.15 16 GLU C CA 1
ATOM 1459 C C . GLU C 1 22 ? 24.210 -17.934 -61.130 1.00 78.83 16 GLU C C 1
ATOM 1460 O O . GLU C 1 22 ? 24.582 -17.599 -60.013 1.00 79.42 16 GLU C O 1
ATOM 1466 N N . GLU C 1 23 ? 24.762 -18.937 -61.803 1.00 78.68 17 GLU C N 1
ATOM 1467 C CA . GLU C 1 23 ? 25.858 -19.738 -61.256 1.00 78.26 17 GLU C CA 1
ATOM 1468 C C . GLU C 1 23 ? 26.973 -18.900 -60.626 1.00 77.32 17 GLU C C 1
ATOM 1469 O O . GLU C 1 23 ? 27.393 -19.161 -59.502 1.00 76.58 17 GLU C O 1
ATOM 1471 N N . ASN C 1 24 ? 27.453 -17.899 -61.354 1.00 77.04 18 ASN C N 1
ATOM 1472 C CA . ASN C 1 24 ? 28.516 -17.038 -60.848 1.00 76.28 18 ASN C CA 1
ATOM 1473 C C . ASN C 1 24 ? 28.125 -16.483 -59.475 1.00 75.29 18 ASN C C 1
ATOM 1474 O O . ASN C 1 24 ? 28.941 -16.430 -58.554 1.00 75.04 18 ASN C O 1
ATOM 1476 N N . LEU C 1 25 ? 26.867 -16.077 -59.348 1.00 73.94 19 LEU C N 1
ATOM 1477 C CA . LEU C 1 25 ? 26.350 -15.539 -58.098 1.00 72.32 19 LEU C CA 1
ATOM 1478 C C . LEU C 1 25 ? 26.550 -16.559 -56.973 1.00 72.26 19 LEU C C 1
ATOM 1479 O O . LEU C 1 25 ? 27.123 -16.252 -55.924 1.00 72.51 19 LEU C O 1
ATOM 1484 N N . ALA C 1 26 ? 26.075 -17.779 -57.194 1.00 71.43 20 ALA C N 1
ATOM 1485 C CA . ALA C 1 26 ? 26.233 -18.833 -56.203 1.00 69.82 20 ALA C CA 1
ATOM 1486 C C . ALA C 1 26 ? 27.720 -18.946 -55.880 1.00 68.74 20 ALA C C 1
ATOM 1487 O O . ALA C 1 26 ? 28.117 -19.027 -54.723 1.00 69.39 20 ALA C O 1
ATOM 1489 N N . LYS C 1 27 ? 28.546 -18.941 -56.913 1.00 67.47 21 LYS C N 1
ATOM 1490 C CA . LYS C 1 27 ? 29.975 -19.031 -56.700 1.00 65.71 21 LYS C CA 1
ATOM 1491 C C . LYS C 1 27 ? 30.367 -17.922 -55.723 1.00 64.08 21 LYS C C 1
ATOM 1492 O O . LYS C 1 27 ? 31.052 -18.174 -54.732 1.00 63.92 21 LYS C O 1
ATOM 1494 N N . ALA C 1 28 ? 29.907 -16.701 -55.984 1.00 61.40 22 ALA C N 1
ATOM 1495 C CA . ALA C 1 28 ? 30.236 -15.574 -55.117 1.00 59.65 22 ALA C CA 1
ATOM 1496 C C . ALA C 1 28 ? 29.920 -15.873 -53.649 1.00 58.94 22 ALA C C 1
ATOM 1497 O O . ALA C 1 28 ? 30.790 -15.728 -52.783 1.00 59.41 22 ALA C O 1
ATOM 1499 N N . ILE C 1 29 ? 28.686 -16.291 -53.367 1.00 56.68 23 ILE C N 1
ATOM 1500 C CA . ILE C 1 29 ? 28.299 -16.595 -51.991 1.00 54.12 23 ILE C CA 1
ATOM 1501 C C . ILE C 1 29 ? 29.280 -17.586 -51.369 1.00 54.62 23 ILE C C 1
ATOM 1502 O O . ILE C 1 29 ? 29.756 -17.391 -50.247 1.00 53.78 23 ILE C O 1
ATOM 1507 N N . GLU C 1 30 ? 29.579 -18.650 -52.107 1.00 55.45 24 GLU C N 1
ATOM 1508 C CA . GLU C 1 30 ? 30.518 -19.658 -51.637 1.00 55.83 24 GLU C CA 1
ATOM 1509 C C . GLU C 1 30 ? 31.788 -18.927 -51.195 1.00 56.05 24 GLU C C 1
ATOM 1510 O O . GLU C 1 30 ? 32.347 -19.191 -50.123 1.00 54.94 24 GLU C O 1
ATOM 1512 N N . ARG C 1 31 ? 32.229 -17.992 -52.027 1.00 56.69 25 ARG C N 1
ATOM 1513 C CA . ARG C 1 31 ? 33.414 -17.221 -51.712 1.00 57.48 25 ARG C CA 1
ATOM 1514 C C . ARG C 1 31 ? 33.154 -16.422 -50.440 1.00 58.18 25 ARG C C 1
ATOM 1515 O O . ARG C 1 31 ? 33.933 -16.495 -49.491 1.00 58.48 25 ARG C O 1
ATOM 1517 N N . PHE C 1 32 ? 32.050 -15.678 -50.404 1.00 58.59 26 PHE C N 1
ATOM 1518 C CA . PHE C 1 32 ? 31.755 -14.863 -49.230 1.00 58.88 26 PHE C CA 1
ATOM 1519 C C . PHE C 1 32 ? 31.784 -15.702 -47.968 1.00 59.52 26 PHE C C 1
ATOM 1520 O O . PHE C 1 32 ? 32.544 -15.415 -47.047 1.00 58.10 26 PHE C O 1
ATOM 1528 N N . ILE C 1 33 ? 30.962 -16.743 -47.930 1.00 61.81 27 ILE C N 1
ATOM 1529 C CA . ILE C 1 33 ? 30.926 -17.621 -46.768 1.00 64.35 27 ILE C CA 1
ATOM 1530 C C . ILE C 1 33 ? 32.345 -18.088 -46.410 1.00 65.83 27 ILE C C 1
ATOM 1531 O O . ILE C 1 33 ? 32.730 -18.086 -45.243 1.00 67.09 27 ILE C O 1
ATOM 1533 N N . THR C 1 34 ? 33.130 -18.471 -47.413 1.00 66.98 28 THR C N 1
ATOM 1534 C CA . THR C 1 34 ? 34.497 -18.937 -47.163 1.00 67.12 28 THR C CA 1
ATOM 1535 C C . THR C 1 34 ? 35.390 -17.847 -46.559 1.00 66.66 28 THR C C 1
ATOM 1536 O O . THR C 1 34 ? 36.273 -18.138 -45.747 1.00 66.76 28 THR C O 1
ATOM 1538 N N . LEU C 1 35 ? 35.160 -16.597 -46.953 1.00 65.80 29 LEU C N 1
ATOM 1539 C CA . LEU C 1 35 ? 35.969 -15.494 -46.456 1.00 65.07 29 LEU C CA 1
ATOM 1540 C C . LEU C 1 35 ? 35.514 -15.034 -45.080 1.00 65.05 29 LEU C C 1
ATOM 1541 O O . LEU C 1 35 ? 36.276 -14.405 -44.351 1.00 65.03 29 LEU C O 1
ATOM 1543 N N . THR C 1 36 ? 34.274 -15.342 -44.723 1.00 64.48 30 THR C N 1
ATOM 1544 C CA . THR C 1 36 ? 33.780 -14.963 -43.414 1.00 64.76 30 THR C CA 1
ATOM 1545 C C . THR C 1 36 ? 34.599 -15.771 -42.427 1.00 66.02 30 THR C C 1
ATOM 1546 O O . THR C 1 36 ? 34.893 -15.312 -41.331 1.00 66.85 30 THR C O 1
ATOM 1548 N N . HIS C 1 37 ? 34.967 -16.980 -42.847 1.00 67.58 31 HIS C N 1
ATOM 1549 C CA . HIS C 1 37 ? 35.759 -17.928 -42.053 1.00 68.12 31 HIS C CA 1
ATOM 1550 C C . HIS C 1 37 ? 36.045 -17.537 -40.607 1.00 68.12 31 HIS C C 1
ATOM 1551 O O . HIS C 1 37 ? 35.223 -17.753 -39.714 1.00 68.74 31 HIS C O 1
ATOM 1553 N N . GLY C 1 38 ? 37.219 -16.958 -40.385 1.00 67.87 32 GLY C N 1
ATOM 1554 C CA . GLY C 1 38 ? 37.615 -16.568 -39.044 1.00 68.75 32 GLY C CA 1
ATOM 1555 C C . GLY C 1 38 ? 36.753 -15.576 -38.274 1.00 68.75 32 GLY C C 1
ATOM 1556 O O . GLY C 1 38 ? 36.717 -15.624 -37.039 1.00 68.77 32 GLY C O 1
ATOM 1557 N N . ILE C 1 39 ? 36.077 -14.675 -38.982 1.00 67.47 33 ILE C N 1
ATOM 1558 C CA . ILE C 1 39 ? 35.235 -13.678 -38.334 1.00 66.36 33 ILE C CA 1
ATOM 1559 C C . ILE C 1 39 ? 34.542 -14.210 -37.092 1.00 65.53 33 ILE C C 1
ATOM 1560 O O . ILE C 1 39 ? 34.665 -13.615 -36.014 1.00 63.25 33 ILE C O 1
ATOM 1565 N N . GLU C 1 40 ? 33.826 -15.328 -37.246 1.00 64.78 34 GLU C N 1
ATOM 1566 C CA . GLU C 1 40 ? 33.110 -15.944 -36.124 1.00 64.08 34 GLU C CA 1
ATOM 1567 C C . GLU C 1 40 ? 34.076 -16.108 -34.957 1.00 63.96 34 GLU C C 1
ATOM 1568 O O . GLU C 1 40 ? 33.749 -15.793 -33.802 1.00 62.74 34 GLU C O 1
ATOM 1570 N N . LYS C 1 41 ? 35.278 -16.586 -35.281 1.00 64.11 35 LYS C N 1
ATOM 1571 C CA . LYS C 1 41 ? 36.337 -16.800 -34.296 1.00 63.57 35 LYS C CA 1
ATOM 1572 C C . LYS C 1 41 ? 36.727 -15.463 -33.700 1.00 62.78 35 LYS C C 1
ATOM 1573 O O . LYS C 1 41 ? 36.549 -15.227 -32.500 1.00 62.83 35 LYS C O 1
ATOM 1575 N N . THR C 1 42 ? 37.237 -14.595 -34.572 1.00 61.39 36 THR C N 1
ATOM 1576 C CA . THR C 1 42 ? 37.695 -13.248 -34.237 1.00 59.66 36 THR C CA 1
ATOM 1577 C C . THR C 1 42 ? 36.693 -12.307 -33.570 1.00 58.18 36 THR C C 1
ATOM 1578 O O . THR C 1 42 ? 36.950 -11.811 -32.472 1.00 58.24 36 THR C O 1
ATOM 1582 N N . ARG C 1 43 ? 35.555 -12.069 -34.233 1.00 56.34 37 ARG C N 1
ATOM 1583 C CA . ARG C 1 43 ? 34.525 -11.125 -33.750 1.00 53.95 37 ARG C CA 1
ATOM 1584 C C . ARG C 1 43 ? 33.311 -11.685 -33.024 1.00 52.23 37 ARG C C 1
ATOM 1585 O O . ARG C 1 43 ?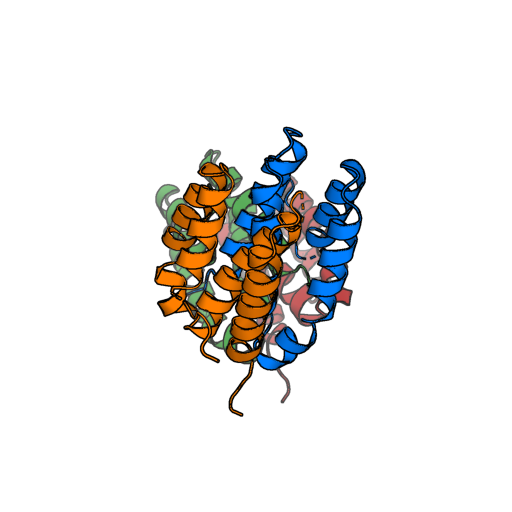 32.607 -10.949 -32.326 1.00 50.50 37 ARG C O 1
ATOM 1593 N N . GLY C 1 44 ? 33.042 -12.969 -33.222 1.00 50.51 38 GLY C N 1
ATOM 1594 C CA . GLY C 1 44 ? 31.881 -13.556 -32.596 1.00 47.71 38 GLY C CA 1
ATOM 1595 C C . GLY C 1 44 ? 30.953 -14.134 -33.641 1.00 46.23 38 GLY C C 1
ATOM 1596 O O . GLY C 1 44 ? 31.200 -14.044 -34.841 1.00 44.70 38 GLY C O 1
ATOM 1597 N N . GLU C 1 45 ? 29.857 -14.711 -33.174 1.00 45.97 39 GLU C N 1
ATOM 1598 C CA . GLU C 1 45 ? 28.901 -15.348 -34.056 1.00 44.74 39 GLU C CA 1
ATOM 1599 C C . GLU C 1 45 ? 27.852 -14.409 -34.627 1.00 43.94 39 GLU C C 1
ATOM 1600 O O . GLU C 1 45 ? 27.439 -14.565 -35.781 1.00 42.05 39 GLU C O 1
ATOM 1606 N N . ALA C 1 46 ? 27.421 -13.435 -33.829 1.00 43.03 40 ALA C N 1
ATOM 1607 C CA . ALA C 1 46 ? 26.410 -12.492 -34.296 1.00 42.45 40 ALA C CA 1
ATOM 1608 C C . ALA C 1 46 ? 27.022 -11.653 -35.390 1.00 41.77 40 ALA C C 1
ATOM 1609 O O . ALA C 1 46 ? 26.374 -11.329 -36.370 1.00 43.58 40 ALA C O 1
ATOM 1611 N N . PHE C 1 47 ? 28.285 -11.310 -35.218 1.00 41.30 41 PHE C N 1
ATOM 1612 C CA . PHE C 1 47 ? 28.991 -10.515 -36.204 1.00 40.57 41 PHE C CA 1
ATOM 1613 C C . PHE C 1 47 ? 29.086 -11.309 -37.495 1.00 40.16 41 PHE C C 1
ATOM 1614 O O . PHE C 1 47 ? 28.683 -10.849 -38.551 1.00 38.74 41 PHE C O 1
ATOM 1622 N N . ALA C 1 48 ? 29.637 -12.511 -37.409 1.00 41.10 42 ALA C N 1
ATOM 1623 C CA . ALA C 1 48 ? 29.766 -13.343 -38.590 1.00 41.15 42 ALA C CA 1
ATOM 1624 C C . ALA C 1 48 ? 28.396 -13.514 -39.233 1.00 40.93 42 ALA C C 1
ATOM 1625 O O . ALA C 1 48 ? 28.271 -13.474 -40.454 1.00 42.17 42 ALA C O 1
ATOM 1627 N N . LYS C 1 49 ? 27.365 -13.681 -38.413 1.00 40.30 43 LYS C N 1
ATOM 1628 C CA . LYS C 1 49 ? 26.024 -13.850 -38.944 1.00 39.91 43 LYS C CA 1
ATOM 1629 C C . LYS C 1 49 ? 25.454 -12.587 -39.571 1.00 40.13 43 LYS C C 1
ATOM 1630 O O . LYS C 1 49 ? 24.969 -12.620 -40.683 1.00 42.12 43 LYS C O 1
ATOM 1636 N N . ALA C 1 50 ? 25.506 -11.475 -38.861 1.00 40.90 44 ALA C N 1
ATOM 1637 C CA . ALA C 1 50 ? 24.997 -10.221 -39.378 1.00 41.59 44 ALA C CA 1
ATOM 1638 C C . ALA C 1 50 ? 25.709 -9.876 -40.672 1.00 43.05 44 ALA C C 1
ATOM 1639 O O . ALA C 1 50 ? 25.116 -9.327 -41.591 1.00 44.10 44 ALA C O 1
ATOM 1641 N N . SER C 1 51 ? 26.993 -10.215 -40.725 1.00 44.80 45 SER C N 1
ATOM 1642 C CA . SER C 1 51 ? 27.859 -9.965 -41.874 1.00 45.90 45 SER C CA 1
ATOM 1643 C C . SER C 1 51 ? 27.407 -10.733 -43.125 1.00 47.12 45 SER C C 1
ATOM 1644 O O . SER C 1 51 ? 27.209 -10.159 -44.198 1.00 47.19 45 SER C O 1
ATOM 1647 N N . ILE C 1 52 ? 27.235 -12.037 -42.975 1.00 47.48 46 ILE C N 1
ATOM 1648 C CA . ILE C 1 52 ? 26.807 -12.881 -44.073 1.00 48.02 46 ILE C CA 1
ATOM 1649 C C . ILE C 1 52 ? 25.331 -12.701 -44.426 1.00 48.26 46 ILE C C 1
ATOM 1650 O O . ILE C 1 52 ? 24.984 -12.713 -45.594 1.00 48.99 46 ILE C O 1
ATOM 1655 N N . TYR C 1 53 ? 24.465 -12.540 -43.429 1.00 48.03 47 TYR C N 1
ATOM 1656 C CA . TYR C 1 53 ? 23.034 -12.350 -43.676 1.00 49.25 47 TYR C CA 1
ATOM 1657 C C . TYR C 1 53 ? 22.774 -11.027 -44.392 1.00 50.62 47 TYR C C 1
ATOM 1658 O O . TYR C 1 53 ? 21.855 -10.914 -45.216 1.00 51.07 47 TYR C O 1
ATOM 1667 N N . GLY C 1 54 ? 23.568 -10.015 -44.052 1.00 51.09 48 GLY C N 1
ATOM 1668 C CA . GLY C 1 54 ? 23.405 -8.722 -44.683 1.00 51.57 48 GLY C CA 1
ATOM 1669 C C . GLY C 1 54 ? 23.736 -8.870 -46.153 1.00 51.77 48 GLY C C 1
ATOM 1670 O O . GLY C 1 54 ? 23.043 -8.342 -47.027 1.00 51.37 48 GLY C O 1
ATOM 1671 N N . PHE C 1 55 ? 24.814 -9.600 -46.414 1.00 51.38 49 PHE C N 1
ATOM 1672 C CA . PHE C 1 55 ? 25.252 -9.853 -47.771 1.00 51.91 49 PHE C CA 1
ATOM 1673 C C . PHE C 1 55 ? 24.147 -10.562 -48.531 1.00 52.91 49 PHE C C 1
ATOM 1674 O O . PHE C 1 55 ? 23.765 -10.118 -49.603 1.00 53.19 49 PHE C O 1
ATOM 1682 N N . LEU C 1 56 ? 23.632 -11.658 -47.970 1.00 54.02 50 LEU C N 1
ATOM 1683 C CA . LEU C 1 56 ? 22.579 -12.429 -48.617 1.00 55.40 50 LEU C CA 1
ATOM 1684 C C . LEU C 1 56 ? 21.358 -11.572 -48.881 1.00 57.39 50 LEU C C 1
ATOM 1685 O O . LEU C 1 56 ? 20.719 -11.703 -49.929 1.00 59.04 50 LEU C O 1
ATOM 1690 N N . GLU C 1 57 ? 21.022 -10.698 -47.936 1.00 57.67 51 GLU C N 1
ATOM 1691 C CA . GLU C 1 57 ? 19.866 -9.836 -48.114 1.00 58.31 51 GLU C CA 1
ATOM 1692 C C . GLU C 1 57 ? 20.107 -8.792 -49.196 1.00 57.38 51 GLU C C 1
ATOM 1693 O O . GLU C 1 57 ? 19.171 -8.309 -49.819 1.00 56.37 51 GLU C O 1
ATOM 1699 N N . GLY C 1 58 ? 21.371 -8.446 -49.408 1.00 57.51 52 GLY C N 1
ATOM 1700 C CA . GLY C 1 58 ? 21.718 -7.474 -50.429 1.00 58.05 52 GLY C CA 1
ATOM 1701 C C . GLY C 1 58 ? 21.601 -8.100 -51.805 1.00 58.65 52 GLY C C 1
ATOM 1702 O O . GLY C 1 58 ? 21.197 -7.449 -52.770 1.00 59.53 52 GLY C O 1
ATOM 1703 N N . ILE C 1 59 ? 21.976 -9.368 -51.904 1.00 59.03 53 ILE C N 1
ATOM 1704 C CA . ILE C 1 59 ? 21.870 -10.090 -53.156 1.00 59.73 53 ILE C CA 1
ATOM 1705 C C . ILE C 1 59 ? 20.381 -10.196 -53.424 1.00 60.93 53 ILE C C 1
ATOM 1706 O O . ILE C 1 59 ? 19.877 -9.695 -54.429 1.00 61.50 53 ILE C O 1
ATOM 1711 N N . LEU C 1 60 ? 19.675 -10.836 -52.501 1.00 61.02 54 LEU C N 1
ATOM 1712 C CA . LEU C 1 60 ? 18.247 -11.000 -52.643 1.00 62.43 54 LEU C CA 1
ATOM 1713 C C . LEU C 1 60 ? 17.480 -9.717 -52.943 1.00 63.78 54 LEU C C 1
ATOM 1714 O O . LEU C 1 60 ? 16.660 -9.700 -53.847 1.00 65.56 54 LEU C O 1
ATOM 1719 N N . THR C 1 61 ? 17.728 -8.637 -52.213 1.00 65.17 55 THR C N 1
ATOM 1720 C CA . THR C 1 61 ? 17.002 -7.394 -52.482 1.00 65.84 55 THR C CA 1
ATOM 1721 C C . THR C 1 61 ? 17.155 -6.924 -53.941 1.00 66.41 55 THR C C 1
ATOM 1722 O O . THR C 1 61 ? 16.204 -6.407 -54.539 1.00 65.50 55 THR C O 1
ATOM 1726 N N . THR C 1 62 ? 18.335 -7.110 -54.523 1.00 66.72 56 THR C N 1
ATOM 1727 C CA . THR C 1 62 ? 18.539 -6.686 -55.900 1.00 68.60 56 THR C CA 1
ATOM 1728 C C . THR C 1 62 ? 17.824 -7.609 -56.886 1.00 69.97 56 THR C C 1
ATOM 1729 O O . THR C 1 62 ? 17.146 -7.132 -57.794 1.00 69.87 56 THR C O 1
ATOM 1733 N N . LEU C 1 63 ? 17.981 -8.925 -56.724 1.00 71.30 57 LEU C N 1
ATOM 1734 C CA . LEU C 1 63 ? 17.320 -9.880 -57.620 1.00 72.71 57 LEU C CA 1
ATOM 1735 C C . LEU C 1 63 ? 15.829 -9.594 -57.662 1.00 74.90 57 LEU C C 1
ATOM 1736 O O . LEU C 1 63 ? 15.209 -9.624 -58.719 1.00 75.12 57 LEU C O 1
ATOM 1741 N N . LYS C 1 64 ? 15.258 -9.315 -56.498 1.00 78.14 58 LYS C N 1
ATOM 1742 C CA . LYS C 1 64 ? 13.844 -9.013 -56.400 1.00 82.22 58 LYS C CA 1
ATOM 1743 C C . LYS C 1 64 ? 13.515 -7.852 -57.322 1.00 85.36 58 LYS C C 1
ATOM 1744 O O . LYS C 1 64 ? 12.349 -7.607 -57.616 1.00 86.99 58 LYS C O 1
ATOM 1758 N N . LYS C 1 66 ? 14.476 -7.807 -60.275 1.00 90.39 60 LYS C N 1
ATOM 1759 C CA . LYS C 1 66 ? 14.536 -8.440 -61.595 1.00 90.25 60 LYS C CA 1
ATOM 1760 C C . LYS C 1 66 ? 13.432 -9.502 -61.635 1.00 90.05 60 LYS C C 1
ATOM 1761 O O . LYS C 1 66 ? 12.243 -9.174 -61.654 1.00 90.49 60 LYS C O 1
ATOM 1763 N N . TYR C 1 67 ? 13.830 -10.769 -61.627 1.00 88.89 61 TYR C N 1
ATOM 1764 C CA . TYR C 1 67 ? 12.886 -11.879 -61.650 1.00 88.18 61 TYR C CA 1
ATOM 1765 C C . TYR C 1 67 ? 11.750 -11.657 -60.654 1.00 87.56 61 TYR C C 1
ATOM 1766 O O . TYR C 1 67 ? 11.821 -10.766 -59.811 1.00 87.62 61 TYR C O 1
ATOM 1775 N N . SER C 1 68 ? 10.701 -12.470 -60.755 1.00 87.05 62 SER C N 1
ATOM 1776 C CA . SER C 1 68 ? 9.558 -12.342 -59.861 1.00 86.21 62 SER C CA 1
ATOM 1777 C C . SER C 1 68 ? 9.084 -13.682 -59.297 1.00 86.08 62 SER C C 1
ATOM 1778 O O . SER C 1 68 ? 7.905 -14.013 -59.406 1.00 86.91 62 SER C O 1
ATOM 1780 N N . ASN C 1 69 ? 9.996 -14.446 -58.692 1.00 85.57 63 ASN C N 1
ATOM 1781 C CA . ASN C 1 69 ? 9.645 -15.742 -58.100 1.00 84.74 63 ASN C CA 1
ATOM 1782 C C . ASN C 1 69 ? 9.087 -15.546 -56.701 1.00 84.05 63 ASN C C 1
ATOM 1783 O O . ASN C 1 69 ? 9.436 -14.587 -56.014 1.00 84.58 63 ASN C O 1
ATOM 1788 N N . GLU C 1 70 ? 8.228 -16.457 -56.263 1.00 83.03 64 GLU C N 1
ATOM 1789 C CA . GLU C 1 70 ? 7.675 -16.312 -54.928 1.00 82.51 64 GLU C CA 1
ATOM 1790 C C . GLU C 1 70 ? 8.792 -16.588 -53.934 1.00 81.12 64 GLU C C 1
ATOM 1791 O O . GLU C 1 70 ? 8.835 -16.010 -52.847 1.00 80.26 64 GLU C O 1
ATOM 1797 N N . LYS C 1 71 ? 9.713 -17.457 -54.338 1.00 79.68 65 LYS C N 1
ATOM 1798 C CA . LYS C 1 71 ? 10.848 -17.816 -53.506 1.00 78.51 65 LYS C CA 1
ATOM 1799 C C . LYS C 1 71 ? 11.628 -16.582 -53.025 1.00 77.65 65 LYS C C 1
ATOM 1800 O O . LYS C 1 71 ? 11.828 -16.403 -51.825 1.00 78.35 65 LYS C O 1
ATOM 1802 N N . ILE C 1 72 ? 12.054 -15.726 -53.949 1.00 76.00 66 ILE C N 1
ATOM 1803 C CA . ILE C 1 72 ? 12.819 -14.538 -53.573 1.00 74.35 66 ILE C CA 1
ATOM 1804 C C . ILE C 1 72 ? 12.230 -13.741 -52.404 1.00 73.26 66 ILE C C 1
ATOM 1805 O O . ILE C 1 72 ? 12.896 -13.543 -51.392 1.00 73.63 66 ILE C O 1
ATOM 1810 N N . GLU C 1 73 ? 10.993 -13.281 -52.527 1.00 71.77 67 GLU C N 1
ATOM 1811 C CA . GLU C 1 73 ? 10.400 -12.517 -51.439 1.00 70.72 67 GLU C CA 1
ATOM 1812 C C . GLU C 1 73 ? 10.356 -13.372 -50.176 1.00 70.22 67 GLU C C 1
ATOM 1813 O O . GLU C 1 73 ? 10.369 -12.851 -49.060 1.00 70.53 67 GLU C O 1
ATOM 1815 N N . THR C 1 74 ? 10.314 -14.687 -50.353 1.00 69.49 68 THR C N 1
ATOM 1816 C CA . THR C 1 74 ? 10.267 -15.606 -49.216 1.00 69.20 68 THR C CA 1
ATOM 1817 C C . THR C 1 74 ? 11.612 -15.668 -48.512 1.00 68.20 68 THR C C 1
ATOM 1818 O O . THR C 1 74 ? 11.712 -15.483 -47.299 1.00 68.13 68 THR C O 1
ATOM 1822 N N . LEU C 1 75 ? 12.645 -15.943 -49.293 1.00 67.04 69 LEU C N 1
ATOM 1823 C CA . LEU C 1 75 ? 13.991 -16.032 -48.773 1.00 66.29 69 LEU C CA 1
ATOM 1824 C C . LEU C 1 75 ? 14.440 -14.686 -48.223 1.00 65.67 69 LEU C C 1
ATOM 1825 O O . LEU C 1 75 ? 15.360 -14.608 -47.410 1.00 66.03 69 LEU C O 1
ATOM 1830 N N . LEU C 1 76 ? 13.780 -13.621 -48.651 1.00 64.12 70 LEU C N 1
ATOM 1831 C CA . LEU C 1 76 ? 14.138 -12.312 -48.157 1.00 63.30 70 LEU C CA 1
ATOM 1832 C C . LEU C 1 76 ? 13.621 -12.143 -46.736 1.00 62.88 70 LEU C C 1
ATOM 1833 O O . LEU C 1 76 ? 14.405 -11.902 -45.820 1.00 63.70 70 LEU C O 1
ATOM 1838 N N . ASN C 1 77 ? 12.314 -12.287 -46.539 1.00 62.03 71 ASN C N 1
ATOM 1839 C CA . ASN C 1 77 ? 11.750 -12.129 -45.202 1.00 61.81 71 ASN C CA 1
ATOM 1840 C C . ASN C 1 77 ? 12.447 -13.071 -44.235 1.00 61.95 71 ASN C C 1
ATOM 1841 O O . ASN C 1 77 ? 12.572 -12.773 -43.048 1.00 61.67 71 ASN C O 1
ATOM 1843 N N . GLU C 1 78 ? 12.906 -14.208 -44.750 1.00 62.29 72 GLU C N 1
ATOM 1844 C CA . GLU C 1 78 ? 13.595 -15.189 -43.924 1.00 62.49 72 GLU C CA 1
ATOM 1845 C C . GLU C 1 78 ? 14.973 -14.679 -43.528 1.00 61.53 72 GLU C C 1
ATOM 1846 O O . GLU C 1 78 ? 15.427 -14.903 -42.413 1.00 61.51 72 GLU C O 1
ATOM 1852 N N . VAL C 1 79 ? 15.636 -13.998 -44.451 1.00 60.46 73 VAL C N 1
ATOM 1853 C CA . VAL C 1 79 ? 16.950 -13.437 -44.177 1.00 59.62 73 VAL C CA 1
ATOM 1854 C C . VAL C 1 79 ? 16.829 -12.235 -43.244 1.00 59.07 73 VAL C C 1
ATOM 1855 O O . VAL C 1 79 ? 17.613 -12.091 -42.302 1.00 59.99 73 VAL C O 1
ATOM 1859 N N . LYS C 1 80 ? 15.848 -11.376 -43.499 1.00 57.05 74 LYS C N 1
ATOM 1860 C CA . LYS C 1 80 ? 15.664 -10.200 -42.657 1.00 55.84 74 LYS C CA 1
ATOM 1861 C C . LYS C 1 80 ? 15.349 -10.609 -41.211 1.00 54.95 74 LYS C C 1
ATOM 1862 O O . LYS C 1 80 ? 15.845 -10.000 -40.257 1.00 53.85 74 LYS C O 1
ATOM 1864 N N . THR C 1 81 ? 14.537 -11.651 -41.061 1.00 54.37 75 THR C N 1
ATOM 1865 C CA . THR C 1 81 ? 14.138 -12.154 -39.747 1.00 53.31 75 THR C CA 1
ATOM 1866 C C . THR C 1 81 ? 15.332 -12.734 -38.987 1.00 52.62 75 THR C C 1
ATOM 1867 O O . THR C 1 81 ? 15.458 -12.542 -37.781 1.00 52.16 75 THR C O 1
ATOM 1871 N N . ALA C 1 82 ? 16.205 -13.440 -39.701 1.00 52.16 76 ALA C N 1
ATOM 1872 C CA . ALA C 1 82 ? 17.398 -14.025 -39.097 1.00 51.59 76 ALA C CA 1
ATOM 1873 C C . ALA C 1 82 ? 18.356 -12.900 -38.728 1.00 51.43 76 ALA C C 1
ATOM 1874 O O . ALA C 1 82 ? 19.045 -12.965 -37.714 1.00 51.80 76 ALA C O 1
ATOM 1876 N N . ARG C 1 83 ? 18.409 -11.863 -39.553 1.00 51.66 77 ARG C N 1
ATOM 1877 C CA . ARG C 1 83 ? 19.285 -10.750 -39.241 1.00 53.01 77 ARG C CA 1
ATOM 1878 C C . ARG C 1 83 ? 18.757 -10.006 -38.012 1.00 52.49 77 ARG C C 1
ATOM 1879 O O . ARG C 1 83 ? 19.514 -9.611 -37.122 1.00 51.59 77 ARG C O 1
ATOM 1887 N N . GLU C 1 84 ? 17.447 -9.828 -37.954 1.00 52.05 78 GLU C N 1
ATOM 1888 C CA . GLU C 1 84 ? 16.856 -9.154 -36.822 1.00 51.93 78 GLU C CA 1
ATOM 1889 C C . GLU C 1 84 ? 17.103 -9.909 -35.531 1.00 51.98 78 GLU C C 1
ATOM 1890 O O . GLU C 1 84 ? 17.569 -9.318 -34.562 1.00 53.63 78 GLU C O 1
ATOM 1896 N N . GLU C 1 85 ? 16.803 -11.205 -35.505 1.00 50.63 79 GLU C N 1
ATOM 1897 C CA . GLU C 1 85 ? 17.046 -12.007 -34.303 1.00 48.46 79 GLU C CA 1
ATOM 1898 C C . GLU C 1 85 ? 18.521 -11.945 -33.877 1.00 47.57 79 GLU C C 1
ATOM 1899 O O . GLU C 1 85 ? 18.845 -11.758 -32.704 1.00 44.69 79 GLU C O 1
ATOM 1905 N N . THR C 1 86 ? 19.409 -12.113 -34.847 1.00 47.46 80 THR C N 1
ATOM 1906 C CA . THR C 1 86 ? 20.835 -12.070 -34.595 1.00 48.71 80 THR C CA 1
ATOM 1907 C C . THR C 1 86 ? 21.278 -10.783 -33.899 1.00 50.15 80 THR C C 1
ATOM 1908 O O . THR C 1 86 ? 22.056 -10.821 -32.943 1.00 50.27 80 THR C O 1
ATOM 1912 N N . GLU C 1 87 ? 20.780 -9.647 -34.372 1.00 51.03 81 GLU C N 1
ATOM 1913 C CA . GLU C 1 87 ? 21.186 -8.382 -33.790 1.00 52.81 81 GLU C CA 1
ATOM 1914 C C . GLU C 1 87 ? 20.522 -8.013 -32.458 1.00 51.97 81 GLU C C 1
ATOM 1915 O O . GLU C 1 87 ? 21.035 -7.175 -31.714 1.00 52.00 81 GLU C O 1
ATOM 1921 N N . ALA C 1 88 ? 19.404 -8.649 -32.138 1.00 50.73 82 ALA C N 1
ATOM 1922 C CA . ALA C 1 88 ? 18.738 -8.375 -30.874 1.00 50.33 82 ALA C CA 1
ATOM 1923 C C . ALA C 1 88 ? 19.584 -8.817 -29.679 1.00 51.40 82 ALA C C 1
ATOM 1924 O O . ALA C 1 88 ? 20.259 -9.837 -29.724 1.00 51.11 82 ALA C O 1
ATOM 1926 N N . LEU C 1 89 ? 19.549 -8.029 -28.611 1.00 54.10 83 LEU C N 1
ATOM 1927 C CA . LEU C 1 89 ? 20.285 -8.339 -27.394 1.00 55.14 83 LEU C CA 1
ATOM 1928 C C . LEU C 1 89 ? 19.297 -8.858 -26.370 1.00 58.23 83 LEU C C 1
ATOM 1929 O O . LEU C 1 89 ? 18.119 -8.493 -26.387 1.00 59.54 83 LEU C O 1
ATOM 1934 N N . LEU C 1 90 ? 19.776 -9.704 -25.467 1.00 61.00 84 LEU C N 1
ATOM 1935 C CA . LEU C 1 90 ? 18.909 -10.271 -24.456 1.00 63.50 84 LEU C CA 1
ATOM 1936 C C . LEU C 1 90 ? 18.340 -9.331 -23.398 1.00 65.79 84 LEU C C 1
ATOM 1937 O O . LEU C 1 90 ? 17.161 -9.441 -23.065 1.00 67.41 84 LEU C O 1
ATOM 1942 N N . ARG C 1 91 ? 19.141 -8.416 -22.859 1.00 67.76 85 ARG C N 1
ATOM 1943 C CA . ARG C 1 91 ? 18.612 -7.520 -21.826 1.00 69.51 85 ARG C CA 1
ATOM 1944 C C . ARG C 1 91 ? 18.338 -6.083 -22.285 1.00 70.62 85 ARG C C 1
ATOM 1945 O O . ARG C 1 91 ? 18.964 -5.634 -23.270 1.00 71.21 85 ARG C O 1
ATOM 1947 N N . HIS D 1 2 ? 42.574 7.327 -53.995 1.00 83.29 -4 HIS D N 1
ATOM 1948 C CA . HIS D 1 2 ? 41.240 7.816 -53.522 1.00 83.36 -4 HIS D CA 1
ATOM 1949 C C . HIS D 1 2 ? 40.277 6.650 -53.277 1.00 82.86 -4 HIS D C 1
ATOM 1950 O O . HIS D 1 2 ? 40.338 5.626 -53.961 1.00 82.91 -4 HIS D O 1
ATOM 1952 N N . HIS D 1 3 ? 39.394 6.814 -52.296 1.00 81.72 -3 HIS D N 1
ATOM 1953 C CA . HIS D 1 3 ? 38.415 5.784 -51.952 1.00 79.98 -3 HIS D CA 1
ATOM 1954 C C . HIS D 1 3 ? 37.326 6.343 -51.030 1.00 78.46 -3 HIS D C 1
ATOM 1955 O O . HIS D 1 3 ? 37.617 7.072 -50.084 1.00 78.64 -3 HIS D O 1
ATOM 1957 N N . HIS D 1 4 ? 36.072 6.012 -51.319 1.00 76.71 -2 HIS D N 1
ATOM 1958 C CA . HIS D 1 4 ? 34.951 6.467 -50.503 1.00 75.61 -2 HIS D CA 1
ATOM 1959 C C . HIS D 1 4 ? 34.878 5.642 -49.210 1.00 73.35 -2 HIS D C 1
ATOM 1960 O O . HIS D 1 4 ? 35.353 4.500 -49.169 1.00 72.68 -2 HIS D O 1
ATOM 1967 N N . HIS D 1 5 ? 34.287 6.224 -48.164 1.00 70.19 -1 HIS D N 1
ATOM 1968 C CA . HIS D 1 5 ? 34.152 5.555 -46.866 1.00 66.54 -1 HIS D CA 1
ATOM 1969 C C . HIS D 1 5 ? 32.858 5.954 -46.158 1.00 64.80 -1 HIS D C 1
ATOM 1970 O O . HIS D 1 5 ? 32.254 6.974 -46.469 1.00 64.88 -1 HIS D O 1
ATOM 1977 N N . HIS D 1 6 ? 32.445 5.133 -45.201 1.00 63.02 0 HIS D N 1
ATOM 1978 C CA . HIS D 1 6 ? 31.249 5.405 -44.427 1.00 62.04 0 HIS D CA 1
ATOM 1979 C C . HIS D 1 6 ? 29.997 5.847 -45.152 1.00 62.30 0 HIS D C 1
ATOM 1980 O O . HIS D 1 6 ? 29.659 5.338 -46.216 1.00 61.30 0 HIS D O 1
ATOM 1986 N N . ASP D 1 8 ? 29.545 8.259 -46.756 1.00 68.91 2 ASP D N 1
ATOM 1987 C CA . ASP D 1 8 ? 29.890 8.773 -48.072 1.00 71.11 2 ASP D CA 1
ATOM 1988 C C . ASP D 1 8 ? 29.750 7.635 -49.087 1.00 70.59 2 ASP D C 1
ATOM 1989 O O . ASP D 1 8 ? 29.053 7.762 -50.092 1.00 71.66 2 ASP D O 1
ATOM 1994 N N . LEU D 1 9 ? 30.408 6.519 -48.801 1.00 70.01 3 LEU D N 1
ATOM 1995 C CA . LEU D 1 9 ? 30.376 5.340 -49.655 1.00 68.40 3 LEU D CA 1
ATOM 1996 C C . LEU D 1 9 ? 28.949 4.857 -49.898 1.00 68.76 3 LEU D C 1
ATOM 1997 O O . LEU D 1 9 ? 28.605 4.473 -51.014 1.00 68.97 3 LEU D O 1
ATOM 2002 N N . VAL D 1 10 ? 28.122 4.876 -48.854 1.00 68.82 4 VAL D N 1
ATOM 2003 C CA . VAL D 1 10 ? 26.732 4.435 -48.967 1.00 68.78 4 VAL D CA 1
ATOM 2004 C C . VAL D 1 10 ? 25.958 5.336 -49.914 1.00 69.69 4 VAL D C 1
ATOM 2005 O O . VAL D 1 10 ? 24.853 5.014 -50.339 1.00 70.11 4 VAL D O 1
ATOM 2009 N N . GLU D 1 11 ? 26.546 6.478 -50.238 1.00 71.20 5 GLU D N 1
ATOM 2010 C CA . GLU D 1 11 ? 25.909 7.409 -51.144 1.00 72.40 5 GLU D CA 1
ATOM 2011 C C . GLU D 1 11 ? 26.402 7.199 -52.556 1.00 72.13 5 GLU D C 1
ATOM 2012 O O . GLU D 1 11 ? 25.601 7.152 -53.483 1.00 72.57 5 GLU D O 1
ATOM 2018 N N . LYS D 1 12 ? 27.713 7.063 -52.726 1.00 71.54 6 LYS D N 1
ATOM 2019 C CA . LYS D 1 12 ? 28.256 6.834 -54.055 1.00 71.90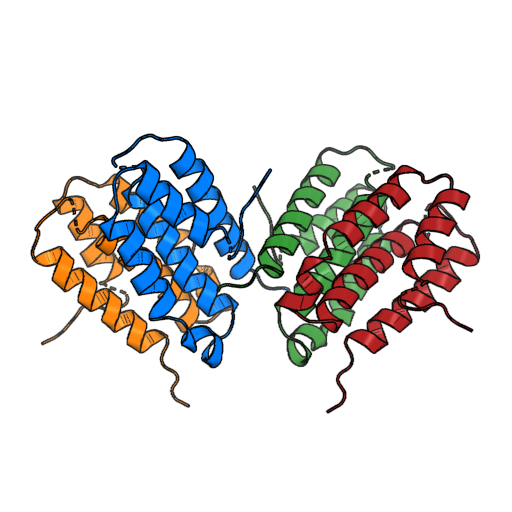 6 LYS D CA 1
ATOM 2020 C C . LYS D 1 12 ? 27.553 5.600 -54.620 1.00 72.63 6 LYS D C 1
ATOM 2021 O O . LYS D 1 12 ? 27.395 5.461 -55.831 1.00 73.30 6 LYS D O 1
ATOM 2023 N N . VAL D 1 13 ? 27.103 4.709 -53.743 1.00 72.99 7 VAL D N 1
ATOM 2024 C CA . VAL D 1 13 ? 26.419 3.512 -54.214 1.00 73.69 7 VAL D CA 1
ATOM 2025 C C . VAL D 1 13 ? 24.963 3.804 -54.558 1.00 73.92 7 VAL D C 1
ATOM 2026 O O . VAL D 1 13 ? 24.545 3.636 -55.703 1.00 73.47 7 VAL D O 1
ATOM 2030 N N . LYS D 1 14 ? 24.191 4.240 -53.570 1.00 74.37 8 LYS D N 1
ATOM 2031 C CA . LYS D 1 14 ? 22.792 4.549 -53.808 1.00 75.42 8 LYS D CA 1
ATOM 2032 C C . LYS D 1 14 ? 22.721 5.336 -55.117 1.00 76.57 8 LYS D C 1
ATOM 2033 O O . LYS D 1 14 ? 21.796 5.175 -55.918 1.00 76.24 8 LYS D O 1
ATOM 2039 N N . GLU D 1 15 ? 23.723 6.186 -55.324 1.00 78.54 9 GLU D N 1
ATOM 2040 C CA . GLU D 1 15 ? 23.828 6.998 -56.531 1.00 79.90 9 GLU D CA 1
ATOM 2041 C C . GLU D 1 15 ? 23.881 6.099 -57.771 1.00 80.23 9 GLU D C 1
ATOM 2042 O O . GLU D 1 15 ? 22.935 6.069 -58.562 1.00 80.74 9 GLU D O 1
ATOM 2048 N N . LEU D 1 16 ? 24.981 5.365 -57.932 1.00 80.00 10 LEU D N 1
ATOM 2049 C CA . LEU D 1 16 ? 25.144 4.461 -59.068 1.00 79.59 10 LEU D CA 1
ATOM 2050 C C . LEU D 1 16 ? 23.870 3.653 -59.344 1.00 79.46 10 LEU D C 1
ATOM 2051 O O . LEU D 1 16 ? 23.628 3.237 -60.476 1.00 79.30 10 LEU D O 1
ATOM 2056 N N . CYS D 1 17 ? 23.068 3.418 -58.307 1.00 78.98 11 CYS D N 1
ATOM 2057 C CA . CYS D 1 17 ? 21.825 2.667 -58.468 1.00 78.82 11 CYS D CA 1
ATOM 2058 C C . CYS D 1 17 ? 20.860 3.428 -59.360 1.00 78.39 11 CYS D C 1
ATOM 2059 O O . CYS D 1 17 ? 20.074 2.829 -60.101 1.00 78.14 11 CYS D O 1
ATOM 2062 N N . LEU D 1 18 ? 20.921 4.752 -59.273 1.00 77.62 12 LEU D N 1
ATOM 2063 C CA . LEU D 1 18 ? 20.072 5.603 -60.088 1.00 76.90 12 LEU D CA 1
ATOM 2064 C C . LEU D 1 18 ? 20.598 5.569 -61.520 1.00 76.97 12 LEU D C 1
ATOM 2065 O O . LEU D 1 18 ? 19.850 5.306 -62.463 1.00 76.23 12 LEU D O 1
ATOM 2070 N N . GLU D 1 19 ? 21.891 5.831 -61.677 1.00 77.13 13 GLU D N 1
ATOM 2071 C CA . GLU D 1 19 ? 22.502 5.812 -63.000 1.00 77.58 13 GLU D CA 1
ATOM 2072 C C . GLU D 1 19 ? 22.112 4.509 -63.700 1.00 77.55 13 GLU D C 1
ATOM 2073 O O . GLU D 1 19 ? 22.050 4.447 -64.923 1.00 77.56 13 GLU D O 1
ATOM 2075 N N . LEU D 1 20 ? 21.838 3.473 -62.913 1.00 77.86 14 LEU D N 1
ATOM 2076 C CA . LEU D 1 20 ? 21.450 2.183 -63.465 1.00 78.30 14 LEU D CA 1
ATOM 2077 C C . LEU D 1 20 ? 19.933 2.085 -63.543 1.00 78.54 14 LEU D C 1
ATOM 2078 O O . LEU D 1 20 ? 19.372 1.007 -63.743 1.00 78.15 14 LEU D O 1
ATOM 2083 N N . GLU D 1 21 ? 19.274 3.226 -63.385 1.00 79.15 15 GLU D N 1
ATOM 2084 C CA . GLU D 1 21 ? 17.824 3.293 -63.442 1.00 80.36 15 GLU D CA 1
ATOM 2085 C C . GLU D 1 21 ? 17.160 2.392 -62.405 1.00 81.61 15 GLU D C 1
ATOM 2086 O O . GLU D 1 21 ? 16.007 1.989 -62.568 1.00 82.55 15 GLU D O 1
ATOM 2088 N N . GLU D 1 22 ? 17.884 2.073 -61.339 1.00 82.16 16 GLU D N 1
ATOM 2089 C CA . GLU D 1 22 ? 17.336 1.224 -60.289 1.00 82.95 16 GLU D CA 1
ATOM 2090 C C . GLU D 1 22 ? 16.853 2.106 -59.147 1.00 83.75 16 GLU D C 1
ATOM 2091 O O . GLU D 1 22 ? 17.605 2.403 -58.218 1.00 84.77 16 GLU D O 1
ATOM 2097 N N . GLU D 1 23 ? 15.594 2.529 -59.232 1.00 83.89 17 GLU D N 1
ATOM 2098 C CA . GLU D 1 23 ? 14.991 3.408 -58.230 1.00 83.56 17 GLU D CA 1
ATOM 2099 C C . GLU D 1 23 ? 14.761 2.726 -56.898 1.00 82.75 17 GLU D C 1
ATOM 2100 O O . GLU D 1 23 ? 15.293 3.142 -55.867 1.00 82.29 17 GLU D O 1
ATOM 2102 N N . ASN D 1 24 ? 13.953 1.679 -56.922 1.00 81.85 18 ASN D N 1
ATOM 2103 C CA . ASN D 1 24 ? 13.645 0.950 -55.707 1.00 81.64 18 ASN D CA 1
ATOM 2104 C C . ASN D 1 24 ? 14.892 0.376 -55.028 1.00 79.96 18 ASN D C 1
ATOM 2105 O O . ASN D 1 24 ? 14.986 0.367 -53.799 1.00 79.64 18 ASN D O 1
ATOM 2110 N N . LEU D 1 25 ? 15.854 -0.083 -55.822 1.00 77.54 19 LEU D N 1
ATOM 2111 C CA . LEU D 1 25 ? 17.076 -0.628 -55.251 1.00 75.57 19 LEU D CA 1
ATOM 2112 C C . LEU D 1 25 ? 17.588 0.387 -54.235 1.00 75.15 19 LEU D C 1
ATOM 2113 O O . LEU D 1 25 ? 17.755 0.071 -53.062 1.00 74.97 19 LEU D O 1
ATOM 2118 N N . ALA D 1 26 ? 17.793 1.619 -54.689 1.00 75.01 20 ALA D N 1
ATOM 2119 C CA . ALA D 1 26 ? 18.282 2.697 -53.829 1.00 74.72 20 ALA D CA 1
ATOM 2120 C C . ALA D 1 26 ? 17.339 3.031 -52.666 1.00 74.03 20 ALA D C 1
ATOM 2121 O O . ALA D 1 26 ? 17.792 3.330 -51.557 1.00 74.37 20 ALA D O 1
ATOM 2123 N N . LYS D 1 27 ? 16.035 2.995 -52.911 1.00 72.92 21 LYS D N 1
ATOM 2124 C CA . LYS D 1 27 ? 15.078 3.286 -51.851 1.00 71.59 21 LYS D CA 1
ATOM 2125 C C . LYS D 1 27 ? 15.282 2.258 -50.750 1.00 70.82 21 LYS D C 1
ATOM 2126 O O . LYS D 1 27 ? 15.165 2.561 -49.562 1.00 70.51 21 LYS D O 1
ATOM 2128 N N . ALA D 1 28 ? 15.588 1.033 -51.166 1.00 69.93 22 ALA D N 1
ATOM 2129 C CA . ALA D 1 28 ? 15.818 -0.067 -50.238 1.00 67.94 22 ALA D CA 1
ATOM 2130 C C . ALA D 1 28 ? 17.050 0.230 -49.401 1.00 66.67 22 ALA D C 1
ATOM 2131 O O . ALA D 1 28 ? 17.015 0.130 -48.179 1.00 66.96 22 ALA D O 1
ATOM 2133 N N . ILE D 1 29 ? 18.141 0.594 -50.068 1.00 64.79 23 ILE D N 1
ATOM 2134 C CA . ILE D 1 29 ? 19.374 0.914 -49.370 1.00 62.72 23 ILE D CA 1
ATOM 2135 C C . ILE D 1 29 ? 19.076 1.917 -48.260 1.00 63.30 23 ILE D C 1
ATOM 2136 O O . ILE D 1 29 ? 19.598 1.792 -47.148 1.00 64.18 23 ILE D O 1
ATOM 2141 N N . GLU D 1 30 ? 18.226 2.901 -48.549 1.00 63.20 24 GLU D N 1
ATOM 2142 C CA . GLU D 1 30 ? 17.890 3.910 -47.549 1.00 63.34 24 GLU D CA 1
ATOM 2143 C C . GLU D 1 30 ? 17.028 3.326 -46.444 1.00 63.14 24 GLU D C 1
ATOM 2144 O O . GLU D 1 30 ? 17.190 3.677 -45.276 1.00 61.87 24 GLU D O 1
ATOM 2146 N N . ARG D 1 31 ? 16.110 2.435 -46.810 1.00 64.03 25 ARG D N 1
ATOM 2147 C CA . ARG D 1 31 ? 15.234 1.813 -45.813 1.00 65.12 25 ARG D CA 1
ATOM 2148 C C . ARG D 1 31 ? 16.039 0.830 -44.960 1.00 65.39 25 ARG D C 1
ATOM 2149 O O . ARG D 1 31 ? 15.743 0.628 -43.777 1.00 65.38 25 ARG D O 1
ATOM 2157 N N . PHE D 1 32 ? 17.065 0.236 -45.568 1.00 65.21 26 PHE D N 1
ATOM 2158 C CA . PHE D 1 32 ? 17.919 -0.706 -44.870 1.00 64.37 26 PHE D CA 1
ATOM 2159 C C . PHE D 1 32 ? 18.804 0.071 -43.902 1.00 65.25 26 PHE D C 1
ATOM 2160 O O . PHE D 1 32 ? 18.764 -0.174 -42.699 1.00 65.95 26 PHE D O 1
ATOM 2168 N N . ILE D 1 33 ? 19.589 1.017 -44.411 1.00 65.37 27 ILE D N 1
ATOM 2169 C CA . ILE D 1 33 ? 20.447 1.799 -43.526 1.00 66.83 27 ILE D CA 1
ATOM 2170 C C . ILE D 1 33 ? 19.578 2.452 -42.444 1.00 67.65 27 ILE D C 1
ATOM 2171 O O . ILE D 1 33 ? 20.008 2.631 -41.307 1.00 67.99 27 ILE D O 1
ATOM 2173 N N . THR D 1 34 ? 18.338 2.776 -42.795 1.00 68.92 28 THR D N 1
ATOM 2174 C CA . THR D 1 34 ? 17.427 3.407 -41.848 1.00 70.56 28 THR D CA 1
ATOM 2175 C C . THR D 1 34 ? 17.227 2.554 -40.602 1.00 71.43 28 THR D C 1
ATOM 2176 O O . THR D 1 34 ? 17.282 3.056 -39.482 1.00 72.19 28 THR D O 1
ATOM 2178 N N . LEU D 1 35 ? 17.003 1.260 -40.801 1.00 72.09 29 LEU D N 1
ATOM 2179 C CA . LEU D 1 35 ? 16.786 0.343 -39.690 1.00 72.47 29 LEU D CA 1
ATOM 2180 C C . LEU D 1 35 ? 18.082 -0.027 -38.960 1.00 73.03 29 LEU D C 1
ATOM 2181 O O . LEU D 1 35 ? 18.069 -0.328 -37.766 1.00 73.34 29 LEU D O 1
ATOM 2183 N N . THR D 1 36 ? 19.198 -0.007 -39.681 1.00 73.12 30 THR D N 1
ATOM 2184 C CA . THR D 1 36 ? 20.493 -0.326 -39.089 1.00 72.83 30 THR D CA 1
ATOM 2185 C C . THR D 1 36 ? 20.941 0.900 -38.295 1.00 72.62 30 THR D C 1
ATOM 2186 O O . THR D 1 36 ? 22.103 1.325 -38.376 1.00 72.33 30 THR D O 1
ATOM 2188 N N . HIS D 1 37 ? 19.995 1.464 -37.542 1.00 72.96 31 HIS D N 1
ATOM 2189 C CA . HIS D 1 37 ? 20.215 2.666 -36.725 1.00 73.07 31 HIS D CA 1
ATOM 2190 C C . HIS D 1 37 ? 20.519 2.320 -35.275 1.00 72.64 31 HIS D C 1
ATOM 2191 O O . HIS D 1 37 ? 21.439 2.871 -34.671 1.00 73.12 31 HIS D O 1
ATOM 2193 N N . GLY D 1 38 ? 19.733 1.409 -34.715 1.00 72.60 32 GLY D N 1
ATOM 2194 C CA . GLY D 1 38 ? 19.959 0.996 -33.345 1.00 71.55 32 GLY D CA 1
ATOM 2195 C C . GLY D 1 38 ? 21.237 0.182 -33.193 1.00 70.45 32 GLY D C 1
ATOM 2196 O O . GLY D 1 38 ? 22.070 0.507 -32.340 1.00 71.05 32 GLY D O 1
ATOM 2197 N N . ILE D 1 39 ? 21.387 -0.863 -34.018 1.00 68.21 33 ILE D N 1
ATOM 2198 C CA . ILE D 1 39 ? 22.551 -1.755 -33.989 1.00 65.61 33 ILE D CA 1
ATOM 2199 C C . ILE D 1 39 ? 23.757 -1.005 -33.458 1.00 64.90 33 ILE D C 1
ATOM 2200 O O . ILE D 1 39 ? 24.544 -1.518 -32.659 1.00 64.13 33 ILE D O 1
ATOM 2202 N N . GLU D 1 40 ? 23.868 0.235 -33.905 1.00 64.38 34 GLU D N 1
ATOM 2203 C CA . GLU D 1 40 ? 24.944 1.127 -33.520 1.00 63.93 34 GLU D CA 1
ATOM 2204 C C . GLU D 1 40 ? 25.332 1.077 -32.037 1.00 61.67 34 GLU D C 1
ATOM 2205 O O . GLU D 1 40 ? 26.418 0.620 -31.661 1.00 58.58 34 GLU D O 1
ATOM 2211 N N . LYS D 1 41 ? 24.412 1.579 -31.217 1.00 60.48 35 LYS D N 1
ATOM 2212 C CA . LYS D 1 41 ? 24.574 1.679 -29.778 1.00 59.29 35 LYS D CA 1
ATOM 2213 C C . LYS D 1 41 ? 24.535 0.343 -29.062 1.00 58.39 35 LYS D C 1
ATOM 2214 O O . LYS D 1 41 ? 25.324 0.101 -28.145 1.00 58.26 35 LYS D O 1
ATOM 2216 N N . THR D 1 42 ? 23.613 -0.522 -29.473 1.00 56.51 36 THR D N 1
ATOM 2217 C CA . THR D 1 42 ? 23.487 -1.829 -28.854 1.00 54.26 36 THR D CA 1
ATOM 2218 C C . THR D 1 42 ? 24.676 -2.759 -29.134 1.00 52.93 36 THR D C 1
ATOM 2219 O O . THR D 1 42 ? 25.229 -3.325 -28.191 1.00 53.03 36 THR D O 1
ATOM 2223 N N . ARG D 1 43 ? 25.089 -2.900 -30.401 1.00 50.64 37 ARG D N 1
ATOM 2224 C CA . ARG D 1 43 ? 26.215 -3.791 -30.748 1.00 49.01 37 ARG D CA 1
ATOM 2225 C C . ARG D 1 43 ? 27.543 -3.114 -31.009 1.00 47.87 37 ARG D C 1
ATOM 2226 O O . ARG D 1 43 ? 28.576 -3.769 -31.061 1.00 48.65 37 ARG D O 1
ATOM 2234 N N . GLY D 1 44 ? 27.537 -1.813 -31.216 1.00 47.01 38 GLY D N 1
ATOM 2235 C CA . GLY D 1 44 ? 28.802 -1.165 -31.491 1.00 47.23 38 GLY D CA 1
ATOM 2236 C C . GLY D 1 44 ? 28.901 -0.742 -32.944 1.00 47.19 38 GLY D C 1
ATOM 2237 O O . GLY D 1 44 ? 28.028 -1.052 -33.753 1.00 48.37 38 GLY D O 1
ATOM 2238 N N . GLU D 1 45 ? 29.987 -0.059 -33.280 1.00 44.77 39 GLU D N 1
ATOM 2239 C CA . GLU D 1 45 ? 30.174 0.462 -34.614 1.00 42.51 39 GLU D CA 1
ATOM 2240 C C . GLU D 1 45 ? 30.603 -0.535 -35.670 1.00 41.43 39 GLU D C 1
ATOM 2241 O O . GLU D 1 45 ? 30.103 -0.498 -36.791 1.00 41.92 39 GLU D O 1
ATOM 2247 N N . ALA D 1 46 ? 31.520 -1.431 -35.337 1.00 40.35 40 ALA D N 1
ATOM 2248 C CA . ALA D 1 46 ? 31.988 -2.404 -36.324 1.00 40.07 40 ALA D CA 1
ATOM 2249 C C . ALA D 1 46 ? 30.846 -3.313 -36.780 1.00 40.41 40 ALA D C 1
ATOM 2250 O O . ALA D 1 46 ? 30.702 -3.609 -37.960 1.00 41.63 40 ALA D O 1
ATOM 2252 N N . PHE D 1 47 ? 30.031 -3.745 -35.831 1.00 40.39 41 PHE D N 1
ATOM 2253 C CA . PHE D 1 47 ? 28.902 -4.600 -36.118 1.00 39.85 41 PHE D CA 1
ATOM 2254 C C . PHE D 1 47 ? 27.937 -3.871 -37.016 1.00 39.92 41 PHE D C 1
ATOM 2255 O O . PHE D 1 47 ? 27.341 -4.460 -37.904 1.00 39.75 41 PHE D O 1
ATOM 2263 N N . ALA D 1 48 ? 27.781 -2.578 -36.771 1.00 41.37 42 ALA D N 1
ATOM 2264 C CA . ALA D 1 48 ? 26.867 -1.752 -37.550 1.00 41.94 42 ALA D CA 1
ATOM 2265 C C . ALA D 1 48 ? 27.375 -1.572 -38.954 1.00 42.98 42 ALA D C 1
ATOM 2266 O O . ALA D 1 48 ? 26.587 -1.557 -39.892 1.00 44.48 42 ALA D O 1
ATOM 2268 N N . LYS D 1 49 ? 28.687 -1.424 -39.100 1.00 44.19 43 LYS D N 1
ATOM 2269 C CA . LYS D 1 49 ? 29.272 -1.257 -40.424 1.00 46.87 43 LYS D CA 1
ATOM 2270 C C . LYS D 1 49 ? 29.295 -2.576 -41.193 1.00 47.96 43 LYS D C 1
ATOM 2271 O O . LYS D 1 49 ? 28.987 -2.619 -42.380 1.00 48.75 43 LYS D O 1
ATOM 2277 N N . ALA D 1 50 ? 29.657 -3.653 -40.513 1.00 49.09 44 ALA D N 1
ATOM 2278 C CA . ALA D 1 50 ? 29.714 -4.952 -41.151 1.00 50.17 44 ALA D CA 1
ATOM 2279 C C . ALA D 1 50 ? 28.374 -5.341 -41.779 1.00 51.58 44 ALA D C 1
ATOM 2280 O O . ALA D 1 50 ? 28.354 -5.985 -42.837 1.00 51.65 44 ALA D O 1
ATOM 2282 N N . SER D 1 51 ? 27.263 -4.965 -41.142 1.00 51.25 45 SER D N 1
ATOM 2283 C CA . SER D 1 51 ? 25.945 -5.291 -41.682 1.00 52.17 45 SER D CA 1
ATOM 2284 C C . SER D 1 51 ? 25.727 -4.551 -42.989 1.00 53.02 45 SER D C 1
ATOM 2285 O O . SER D 1 51 ? 25.496 -5.148 -44.042 1.00 52.44 45 SER D O 1
ATOM 2288 N N . ILE D 1 52 ? 25.808 -3.233 -42.904 1.00 52.92 46 ILE D N 1
ATOM 2289 C CA . ILE D 1 52 ? 25.614 -2.376 -44.055 1.00 54.34 46 ILE D CA 1
ATOM 2290 C C . ILE D 1 52 ? 26.637 -2.627 -45.173 1.00 54.46 46 ILE D C 1
ATOM 2291 O O . ILE D 1 52 ? 26.257 -2.823 -46.330 1.00 53.94 46 ILE D O 1
ATOM 2296 N N . TYR D 1 53 ? 27.924 -2.617 -44.836 1.00 53.95 47 TYR D N 1
ATOM 2297 C CA . TYR D 1 53 ? 28.954 -2.849 -45.841 1.00 54.17 47 TYR D CA 1
ATOM 2298 C C . TYR D 1 53 ? 28.768 -4.188 -46.532 1.00 55.91 47 TYR D C 1
ATOM 2299 O O . TYR D 1 53 ? 29.091 -4.321 -47.719 1.00 56.01 47 TYR D O 1
ATOM 2308 N N . GLY D 1 54 ? 28.255 -5.174 -45.787 1.00 56.64 48 GLY D N 1
ATOM 2309 C CA . GLY D 1 54 ? 28.029 -6.500 -46.343 1.00 55.09 48 GLY D CA 1
ATOM 2310 C C . GLY D 1 54 ? 26.828 -6.471 -47.260 1.00 54.20 48 GLY D C 1
ATOM 2311 O O . GLY D 1 54 ? 26.819 -7.051 -48.338 1.00 53.24 48 GLY D O 1
ATOM 2312 N N . PHE D 1 55 ? 25.805 -5.771 -46.804 1.00 55.07 49 PHE D N 1
ATOM 2313 C CA . PHE D 1 55 ? 24.577 -5.611 -47.550 1.00 55.68 49 PHE D CA 1
ATOM 2314 C C . PHE D 1 55 ? 24.866 -4.889 -48.861 1.00 56.09 49 PHE D C 1
ATOM 2315 O O . PHE D 1 55 ? 24.277 -5.202 -49.887 1.00 57.01 49 PHE D O 1
ATOM 2323 N N . LEU D 1 56 ? 25.774 -3.921 -48.833 1.00 56.79 50 LEU D N 1
ATOM 2324 C CA . LEU D 1 56 ? 26.124 -3.194 -50.051 1.00 57.33 50 LEU D CA 1
ATOM 2325 C C . LEU D 1 56 ? 26.986 -4.097 -50.922 1.00 57.80 50 LEU D C 1
ATOM 2326 O O . LEU D 1 56 ? 27.057 -3.930 -52.138 1.00 56.98 50 LEU D O 1
ATOM 2331 N N . GLU D 1 57 ? 27.647 -5.054 -50.286 1.00 59.26 51 GLU D N 1
ATOM 2332 C CA . GLU D 1 57 ? 28.493 -5.977 -51.014 1.00 61.41 51 GLU D CA 1
ATOM 2333 C C . GLU D 1 57 ? 27.572 -6.898 -51.782 1.00 62.97 51 GLU D C 1
ATOM 2334 O O . GLU D 1 57 ? 27.835 -7.237 -52.934 1.00 63.63 51 GLU D O 1
ATOM 2340 N N . GLY D 1 58 ? 26.477 -7.289 -51.136 1.00 63.63 52 GLY D N 1
ATOM 2341 C CA . GLY D 1 58 ? 25.511 -8.160 -51.775 1.00 63.60 52 GLY D CA 1
ATOM 2342 C C . GLY D 1 58 ? 25.019 -7.533 -53.060 1.00 64.00 52 GLY D C 1
ATOM 2343 O O . GLY D 1 58 ? 25.119 -8.133 -54.126 1.00 64.74 52 GLY D O 1
ATOM 2344 N N . ILE D 1 59 ? 24.499 -6.316 -52.950 1.00 63.92 53 ILE D N 1
ATOM 2345 C CA . ILE D 1 59 ? 23.986 -5.579 -54.092 1.00 64.66 53 ILE D CA 1
ATOM 2346 C C . ILE D 1 59 ? 25.022 -5.450 -55.212 1.00 65.96 53 ILE D C 1
ATOM 2347 O O . ILE D 1 59 ? 24.882 -6.083 -56.264 1.00 66.10 53 ILE D O 1
ATOM 2352 N N . LEU D 1 60 ? 26.059 -4.641 -54.990 1.00 66.69 54 LEU D N 1
ATOM 2353 C CA . LEU D 1 60 ? 27.104 -4.449 -55.998 1.00 67.69 54 LEU D CA 1
ATOM 2354 C C . LEU D 1 60 ? 27.587 -5.762 -56.592 1.00 68.22 54 LEU D C 1
ATOM 2355 O O . LEU D 1 60 ? 28.220 -5.775 -57.642 1.00 68.87 54 LEU D O 1
ATOM 2360 N N . THR D 1 61 ? 27.301 -6.866 -55.916 1.00 68.62 55 THR D N 1
ATOM 2361 C CA . THR D 1 61 ? 27.726 -8.171 -56.400 1.00 68.66 55 THR D CA 1
ATOM 2362 C C . THR D 1 61 ? 26.800 -8.722 -57.480 1.00 69.02 55 THR D C 1
ATOM 2363 O O . THR D 1 61 ? 27.267 -9.208 -58.512 1.00 69.00 55 THR D O 1
ATOM 2367 N N . THR D 1 62 ? 25.494 -8.650 -57.257 1.00 68.80 56 THR D N 1
ATOM 2368 C CA . THR D 1 62 ? 24.581 -9.173 -58.253 1.00 70.18 56 THR D CA 1
ATOM 2369 C C . THR D 1 62 ? 24.345 -8.163 -59.368 1.00 71.84 56 THR D C 1
ATOM 2370 O O . THR D 1 62 ? 23.969 -8.540 -60.478 1.00 72.51 56 THR D O 1
ATOM 2374 N N . LEU D 1 63 ? 24.547 -6.880 -59.083 1.00 73.17 57 LEU D N 1
ATOM 2375 C CA . LEU D 1 63 ? 24.371 -5.869 -60.120 1.00 74.12 57 LEU D CA 1
ATOM 2376 C C . LEU D 1 63 ? 25.444 -6.112 -61.156 1.00 76.49 57 LEU D C 1
ATOM 2377 O O . LEU D 1 63 ? 25.202 -5.992 -62.353 1.00 77.21 57 LEU D O 1
ATOM 2382 N N . LYS D 1 64 ? 26.633 -6.458 -60.671 1.00 78.82 58 LYS D N 1
ATOM 2383 C CA . LYS D 1 64 ? 27.797 -6.725 -61.510 1.00 81.93 58 LYS D CA 1
ATOM 2384 C C . LYS D 1 64 ? 27.549 -7.900 -62.448 1.00 84.44 58 LYS D C 1
ATOM 2385 O O . LYS D 1 64 ? 28.473 -8.419 -63.071 1.00 85.68 58 LYS D O 1
ATOM 2399 N N . LYS D 1 66 ? 24.057 -8.042 -64.084 1.00 87.31 60 LYS D N 1
ATOM 2400 C CA . LYS D 1 66 ? 23.078 -7.484 -65.008 1.00 87.22 60 LYS D CA 1
ATOM 2401 C C . LYS D 1 66 ? 23.589 -6.220 -65.698 1.00 87.49 60 LYS D C 1
ATOM 2402 O O . LYS D 1 66 ? 22.867 -5.587 -66.465 1.00 87.26 60 LYS D O 1
ATOM 2404 N N . TYR D 1 67 ? 24.827 -5.842 -65.400 1.00 87.62 61 TYR D N 1
ATOM 2405 C CA . TYR D 1 67 ? 25.445 -4.657 -65.986 1.00 87.90 61 TYR D CA 1
ATOM 2406 C C . TYR D 1 67 ? 26.959 -4.846 -65.894 1.00 88.37 61 TYR D C 1
ATOM 2407 O O . TYR D 1 67 ? 27.431 -5.753 -65.211 1.00 88.11 61 TYR D O 1
ATOM 2416 N N . SER D 1 68 ? 27.722 -4.000 -66.581 1.00 89.42 62 SER D N 1
ATOM 2417 C CA . SER D 1 68 ? 29.184 -4.111 -66.558 1.00 89.43 62 SER D CA 1
ATOM 2418 C C . SER D 1 68 ? 29.892 -2.765 -66.706 1.00 88.73 62 SER D C 1
ATOM 2419 O O . SER D 1 68 ? 30.661 -2.564 -67.646 1.00 88.98 62 SER D O 1
ATOM 2421 N N . ASN D 1 69 ? 29.630 -1.855 -65.772 1.00 87.93 63 ASN D N 1
ATOM 2422 C CA . ASN D 1 69 ? 30.245 -0.536 -65.785 1.00 87.08 63 ASN D CA 1
ATOM 2423 C C . ASN D 1 69 ? 31.554 -0.569 -65.020 1.00 86.82 63 ASN D C 1
ATOM 2424 O O . ASN D 1 69 ? 31.854 -1.536 -64.319 1.00 87.02 63 ASN D O 1
ATOM 2429 N N . GLU D 1 70 ? 32.340 0.490 -65.165 1.00 86.23 64 GLU D N 1
ATOM 2430 C CA . GLU D 1 70 ? 33.603 0.581 -64.455 1.00 85.90 64 GLU D CA 1
ATOM 2431 C C . GLU D 1 70 ? 33.230 0.863 -63.005 1.00 85.59 64 GLU D C 1
ATOM 2432 O O . GLU D 1 70 ? 33.809 0.292 -62.071 1.00 85.20 64 GLU D O 1
ATOM 2434 N N . LYS D 1 71 ? 32.239 1.739 -62.840 1.00 84.96 65 LYS D N 1
ATOM 2435 C CA . LYS D 1 71 ? 31.738 2.136 -61.527 1.00 84.17 65 LYS D CA 1
ATOM 2436 C C . LYS D 1 71 ? 31.576 0.944 -60.578 1.00 82.80 65 LYS D C 1
ATOM 2437 O O . LYS D 1 71 ? 32.298 0.830 -59.585 1.00 82.61 65 LYS D O 1
ATOM 2439 N N . ILE D 1 72 ? 30.629 0.062 -60.894 1.00 81.39 66 ILE D N 1
ATOM 2440 C CA . ILE D 1 72 ? 30.362 -1.114 -60.076 1.00 79.42 66 ILE D CA 1
ATOM 2441 C C . ILE D 1 72 ? 31.637 -1.753 -59.543 1.00 78.87 66 ILE D C 1
ATOM 2442 O O . ILE D 1 72 ? 31.870 -1.772 -58.335 1.00 79.26 66 ILE D O 1
ATOM 2447 N N . GLU D 1 73 ? 32.468 -2.278 -60.434 1.00 77.72 67 GLU D N 1
ATOM 2448 C CA . GLU D 1 73 ? 33.693 -2.911 -59.977 1.00 77.54 67 GLU D CA 1
ATOM 2449 C C . GLU D 1 73 ? 34.475 -1.990 -59.053 1.00 76.46 67 GLU D C 1
ATOM 2450 O O . GLU D 1 73 ? 34.879 -2.400 -57.969 1.00 76.88 67 GLU D O 1
ATOM 2456 N N . THR D 1 74 ? 34.693 -0.750 -59.481 1.00 74.98 68 THR D N 1
ATOM 2457 C CA . THR D 1 74 ? 35.430 0.211 -58.665 1.00 73.62 68 THR D CA 1
ATOM 2458 C C . THR D 1 74 ? 34.841 0.252 -57.247 1.00 72.57 68 THR D C 1
ATOM 2459 O O . THR D 1 74 ? 35.542 -0.003 -56.263 1.00 71.81 68 THR D O 1
ATOM 2461 N N . LEU D 1 75 ? 33.548 0.560 -57.157 1.00 71.54 69 LEU D N 1
ATOM 2462 C CA . LEU D 1 75 ? 32.851 0.637 -55.879 1.00 70.38 69 LEU D CA 1
ATOM 2463 C C . LEU D 1 75 ? 32.925 -0.680 -55.114 1.00 70.26 69 LEU D C 1
ATOM 2464 O O . LEU D 1 75 ? 33.370 -0.716 -53.971 1.00 71.06 69 LEU D O 1
ATOM 2469 N N . LEU D 1 76 ? 32.489 -1.762 -55.744 1.00 69.17 70 LEU D N 1
ATOM 2470 C CA . LEU D 1 76 ? 32.524 -3.063 -55.098 1.00 68.49 70 LEU D CA 1
ATOM 2471 C C . LEU D 1 76 ? 33.867 -3.297 -54.391 1.00 67.35 70 LEU D C 1
ATOM 2472 O O . LEU D 1 76 ? 33.902 -3.706 -53.234 1.00 66.65 70 LEU D O 1
ATOM 2477 N N . ASN D 1 77 ? 34.970 -3.035 -55.083 1.00 66.96 71 ASN D N 1
ATOM 2478 C CA . ASN D 1 77 ? 36.289 -3.221 -54.488 1.00 67.42 71 ASN D CA 1
ATOM 2479 C C . ASN D 1 77 ? 36.470 -2.233 -53.326 1.00 67.65 71 ASN D C 1
ATOM 2480 O O . ASN D 1 77 ? 37.079 -2.552 -52.300 1.00 68.21 71 ASN D O 1
ATOM 2482 N N . GLU D 1 78 ? 35.927 -1.035 -53.490 1.00 66.63 72 GLU D N 1
ATOM 2483 C CA . GLU D 1 78 ? 36.005 -0.019 -52.454 1.00 65.53 72 GLU D CA 1
ATOM 2484 C C . GLU D 1 78 ? 35.287 -0.544 -51.196 1.00 63.63 72 GLU D C 1
ATOM 2485 O O . GLU D 1 78 ? 35.902 -0.713 -50.137 1.00 63.31 72 GLU D O 1
ATOM 2491 N N . VAL D 1 79 ? 33.986 -0.797 -51.324 1.00 60.29 73 VAL D N 1
ATOM 2492 C CA . VAL D 1 79 ? 33.181 -1.338 -50.235 1.00 58.27 73 VAL D CA 1
ATOM 2493 C C . VAL D 1 79 ? 33.849 -2.578 -49.635 1.00 57.94 73 VAL D C 1
ATOM 2494 O O . VAL D 1 79 ? 33.883 -2.746 -48.417 1.00 57.90 73 VAL D O 1
ATOM 2498 N N . LYS D 1 80 ? 34.381 -3.446 -50.487 1.00 56.91 74 LYS D N 1
ATOM 2499 C CA . LYS D 1 80 ? 35.047 -4.653 -50.007 1.00 56.36 74 LYS D CA 1
ATOM 2500 C C . LYS D 1 80 ? 36.191 -4.283 -49.054 1.00 55.96 74 LYS D C 1
ATOM 2501 O O . LYS D 1 80 ? 36.430 -4.961 -48.054 1.00 56.31 74 LYS D O 1
ATOM 2503 N N . THR D 1 81 ? 36.889 -3.195 -49.357 1.00 55.26 75 THR D N 1
ATOM 2504 C CA . THR D 1 81 ? 37.993 -2.750 -48.515 1.00 54.67 75 THR D CA 1
ATOM 2505 C C . THR D 1 81 ? 37.495 -2.173 -47.190 1.00 54.41 75 THR D C 1
ATOM 2506 O O . THR D 1 81 ? 38.154 -2.311 -46.149 1.00 53.40 75 THR D O 1
ATOM 2510 N N . ALA D 1 82 ? 36.327 -1.534 -47.238 1.00 53.48 76 ALA D N 1
ATOM 2511 C CA . ALA D 1 82 ? 35.712 -0.947 -46.049 1.00 52.78 76 ALA D CA 1
ATOM 2512 C C . ALA D 1 82 ? 35.350 -2.053 -45.065 1.00 52.59 76 ALA D C 1
ATOM 2513 O O . ALA D 1 82 ? 35.458 -1.889 -43.853 1.00 51.06 76 ALA D O 1
ATOM 2515 N N . ARG D 1 83 ? 34.912 -3.182 -45.614 1.00 54.22 77 ARG D N 1
ATOM 2516 C CA . ARG D 1 83 ? 34.527 -4.340 -44.829 1.00 54.86 77 ARG D CA 1
ATOM 2517 C C . ARG D 1 83 ? 35.742 -4.936 -44.173 1.00 55.23 77 ARG D C 1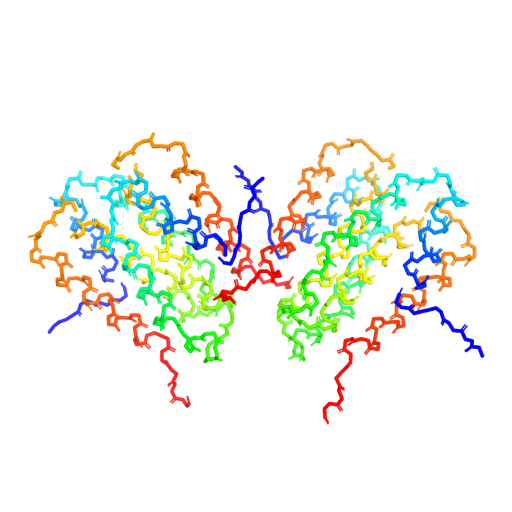
ATOM 2518 O O . ARG D 1 83 ? 35.738 -5.251 -42.979 1.00 54.73 77 ARG D O 1
ATOM 2526 N N . GLU D 1 84 ? 36.788 -5.106 -44.968 1.00 56.04 78 GLU D N 1
ATOM 2527 C CA . GLU D 1 84 ? 38.002 -5.702 -44.455 1.00 57.67 78 GLU D CA 1
ATOM 2528 C C . GLU D 1 84 ? 38.634 -4.882 -43.357 1.00 56.15 78 GLU D C 1
ATOM 2529 O O . GLU D 1 84 ? 39.246 -5.429 -42.456 1.00 56.97 78 GLU D O 1
ATOM 2535 N N . GLU D 1 85 ? 38.488 -3.570 -43.417 1.00 55.37 79 GLU D N 1
ATOM 2536 C CA . GLU D 1 85 ? 39.037 -2.748 -42.351 1.00 54.45 79 GLU D CA 1
ATOM 2537 C C . GLU D 1 85 ? 38.164 -2.906 -41.101 1.00 53.26 79 GLU D C 1
ATOM 2538 O O . GLU D 1 85 ? 38.660 -3.116 -40.000 1.00 51.66 79 GLU D O 1
ATOM 2544 N N . THR D 1 86 ? 36.856 -2.813 -41.303 1.00 52.43 80 THR D N 1
ATOM 2545 C CA . THR D 1 86 ? 35.881 -2.915 -40.236 1.00 52.95 80 THR D CA 1
ATOM 2546 C C . THR D 1 86 ? 35.970 -4.137 -39.351 1.00 54.36 80 THR D C 1
ATOM 2547 O O . THR D 1 86 ? 35.893 -4.022 -38.123 1.00 54.72 80 THR D O 1
ATOM 2551 N N . GLU D 1 87 ? 36.131 -5.310 -39.944 1.00 55.23 81 GLU D N 1
ATOM 2552 C CA . GLU D 1 87 ? 36.190 -6.501 -39.114 1.00 56.70 81 GLU D CA 1
ATOM 2553 C C . GLU D 1 87 ? 37.545 -6.748 -38.454 1.00 55.27 81 GLU D C 1
ATOM 2554 O O . GLU D 1 87 ? 37.607 -7.293 -37.358 1.00 54.98 81 GLU D O 1
ATOM 2560 N N . ALA D 1 88 ? 38.620 -6.311 -39.096 1.00 54.20 82 ALA D N 1
ATOM 2561 C CA . ALA D 1 88 ? 39.958 -6.490 -38.546 1.00 54.14 82 ALA D CA 1
ATOM 2562 C C . ALA D 1 88 ? 40.068 -5.928 -37.126 1.00 54.53 82 ALA D C 1
ATOM 2563 O O . ALA D 1 88 ? 39.549 -4.865 -36.828 1.00 54.63 82 ALA D O 1
ATOM 2565 N N . LEU D 1 89 ? 40.743 -6.658 -36.251 1.00 56.50 83 LEU D N 1
ATOM 2566 C CA . LEU D 1 89 ? 40.937 -6.237 -34.871 1.00 57.86 83 LEU D CA 1
ATOM 2567 C C . LEU D 1 89 ? 42.342 -5.680 -34.682 1.00 59.47 83 LEU D C 1
ATOM 2568 O O . LEU D 1 89 ? 43.272 -6.043 -35.405 1.00 59.60 83 LEU D O 1
ATOM 2573 N N . LEU D 1 90 ? 42.508 -4.798 -33.707 1.00 60.92 84 LEU D N 1
ATOM 2574 C CA . LEU D 1 90 ? 43.823 -4.237 -33.467 1.00 62.70 84 LEU D CA 1
ATOM 2575 C C . LEU D 1 90 ? 44.728 -5.279 -32.826 1.00 64.50 84 LEU D C 1
ATOM 2576 O O . LEU D 1 90 ? 45.685 -5.750 -33.443 1.00 64.27 84 LEU D O 1
ATOM 2581 N N . ARG D 1 91 ? 44.415 -5.620 -31.577 1.00 66.46 85 ARG D N 1
ATOM 2582 C CA . ARG D 1 91 ? 45.168 -6.611 -30.820 1.00 67.47 85 ARG D CA 1
ATOM 2583 C C . ARG D 1 91 ? 44.770 -7.989 -31.343 1.00 69.12 85 ARG D C 1
ATOM 2584 O O . ARG D 1 91 ? 43.815 -8.048 -32.157 1.00 69.71 85 ARG D O 1
#

Secondary structure (DSSP, 8-state):
-------HHHHHHHHHHTTT-HHHHHHHHHHHHTTSHHHHHH-HHHHHHHHHHHHHHHHHHH-----HHHHHHHHHHHHHHHHHH----/-------HHHHHHHHHHTTT-HHHHHHHHHHHHHSSTHHHHH-HHHHHHHHHHHHHHHHHHH-----HHHHHHHHHHHHHHHHHH----/------TTHHHHHHHHHTT-HHHHHHHHHHHHHHTTHHHHH-HHHHHHHHHHHHHHHHHHH-----HHHHHHHHHHHHHHHHHH----/------HHHHHHHHHHHTT-HHHHHHHHHHHHHTTSHHHHH-HHHHHHHHHHHHHHHHHHH-----HHHHHHHHHHHHHHHHHH----

Organism: Pyrococcus furiosus (strain ATCC 43587 / DSM 3638 / JCM 8422 / Vc1) (NCBI:txid186497)

Radius of gyration: 22.65 Å; Cα contacts (8 Å, |Δi|>4): 413; chains: 4; bounding box: 53×48×65 Å

Foldseek 3Di:
DDADPPVLLVVLLVVCVVVVNNVVSVVLVVVLVVQVCVCVPVNDLVSLLVSLVVSLVVLVVVVCDVPPVSVVSNVRSVVRNVVSPDDDD/DDADAPVLLVLLLVVCVVVVNNVVSVVLVVVVVVLDCVCVVVHVLVSLLVSLVVSLVCLVVVVVDPDPCSVVSNVRSVVNNVVSVDDPD/DADPPVLLVLLLVVCVVVVNPVVSVVLVVVLVVLVCVCVVPNDLCSLLSSLVVSLVVLVVVVVDPDPVSVVSNVNSVVNNVVSPDDDD/DAQAPVLLVLQLVVCVVVVNPVVSVVLVVVLVVLVPCPVVVHDLSSLLVSLVVSLVVLVVVVCDPDPSSVRSNVRSVVNNVVSVDDDD

Sequence (354 aa):
HHHHHHDLVEKVKELCLELEEENLAKAIERFITLTHGIEKTRGEAFAKASIYGFLEGILTTLKKYSNEKIETLLNEVKTAREETEALLRHHHHHHDLVEKVKELCLELEEENLAKAIERFITLTHGIEKTRGEAFAKASIYGFLEGILTTLKKYSNEKIETLLNEVKTAREETEALLRHHHHHDLVEKVKELCLELEEENLAKAIERFITLTHGIEKTRGEAFAKASIYGFLEGILTTLKKYSNEKIETLLNEVKTAREETEALLRHHHHHDLVEKVKELCLELEEENLAKAIERFITLTHGIEKTRGEAFAKASIYGFLEGILTTLKKYSNEKIETLLNEVKTAREETEALLR

InterPro domains:
  IPR023108 Domain of unknown function, DUF3216 [PF11505] (4-94)
  IPR038317 Pf1176-like superfamily [G3DSA:1.20.120.460] (1-97)